Protein AF-A0A9X0QA71-F1 (afdb_monomer_lite)

InterPro domains:
  IPR013099 Potassium channel domain [PF07885] (175-229)

Foldseek 3Di:
DDDDDPDDPPVVVVVVVVVVVVVVVVVLLVLLVVLLVLLCCLLPVLVVVPLPDPCSLVVNLVSLLVNLVSLLVNLVVPPVLSVVLVVLSVVLNVLSVCCVVDVDLVSVLVNLVSSLVSLVSSLVSLVVVLPDDDADDPSSVSSLSSSLSSLLLNLLSVLVNVCSVPPPQKDAPPDDDDDSSNSSVCSVCLLVVNCPPRMDGDDPSSVVSSVVSNVCSVVSVVVVVVVNVVNVVVVVVVVVVPPPDPPPVVVPPVVPPPDD

Radius of gyration: 26.64 Å; chains: 1; bounding box: 86×34×97 Å

pLDDT: mean 83.0, std 15.69, range [37.19, 98.31]

Sequence (260 aa):
MLSKTFVKDRRVSAFEKGRALITQTWESQLTLSIFLGLLVLTVFLIPVLGLERPYAKFWRDLIFSVVTICGVAIAWENRRLFIFSSFVAIIALVIRWTAWWIRTDNFALWREVATLASIVLICCVLLTQIFRSGIVTSARVQGAVAVYLLLGLGWAHCYHIANRLIPGSFQTSVGSFFSVVEWYYYSFATLTTLGYGDIVPIKPISRSLAIAEALTGQLYLTVLIARLVALEVMSWQIASKMEPEESPLTAHSSARIDEH

Organism: NCBI:txid3069689

Secondary structure (DSSP, 8-state):
--------SSSHHHHHHHHHHHHHHHHHHHHHHHHHHHHHIIIIIHHHTT--STTHHHHHHHHHHHHHHHHHHGGGG-HHHHHHHHHHHHHHHHHHHHTTT---HHHHHHHHHHHHHHHHHHHHHHHHHHTSSS---HHHHHHHHHHHHHHHHHHHHHHHHHHHHSTTSEEESS-S---HHHHHHHHHHHHTT---SSEEE-SHHHHHHHHHHHHHHHHHHHHHHHHHHHHHHHHHHHHHHHS----GGGTTTGGGSS--

Structure (mmCIF, N/CA/C/O backbone):
data_AF-A0A9X0QA71-F1
#
_entry.id   AF-A0A9X0QA71-F1
#
loop_
_atom_site.group_PDB
_atom_site.id
_atom_site.type_symbol
_atom_site.label_atom_id
_atom_site.label_alt_id
_atom_site.label_comp_id
_atom_site.label_asym_id
_atom_site.label_entity_id
_atom_site.label_seq_id
_atom_site.pdbx_PDB_ins_code
_atom_site.Cartn_x
_atom_site.Cartn_y
_atom_site.Cartn_z
_atom_site.occupancy
_atom_site.B_iso_or_equiv
_atom_site.auth_seq_id
_atom_site.auth_comp_id
_atom_site.auth_asym_id
_atom_site.auth_atom_id
_atom_site.pdbx_PDB_model_num
ATOM 1 N N . MET A 1 1 ? -1.984 10.378 72.789 1.00 42.41 1 MET A N 1
ATOM 2 C CA . MET A 1 1 ? -1.118 10.579 71.606 1.00 42.41 1 MET A CA 1
ATOM 3 C C . MET A 1 1 ? -1.866 9.998 70.407 1.00 42.41 1 MET A C 1
ATOM 5 O O . MET A 1 1 ? -1.771 8.811 70.137 1.00 42.41 1 MET A O 1
ATOM 9 N N . LEU A 1 2 ? -2.780 10.787 69.829 1.00 37.19 2 LEU A N 1
ATOM 10 C CA . LEU A 1 2 ? -3.812 10.321 68.895 1.00 37.19 2 LEU A CA 1
ATOM 11 C C . LEU A 1 2 ? -3.409 10.583 67.439 1.00 37.19 2 LEU A C 1
ATOM 13 O O . LEU A 1 2 ? -3.086 11.709 67.068 1.00 37.19 2 LEU A O 1
ATOM 17 N N . SER A 1 3 ? -3.451 9.493 66.672 1.00 43.03 3 SER A N 1
ATOM 18 C CA . SER A 1 3 ? -3.736 9.361 65.240 1.00 43.03 3 SER A CA 1
ATOM 19 C C . SER A 1 3 ? -4.006 10.662 64.469 1.00 43.03 3 SER A C 1
ATOM 21 O O . SER A 1 3 ? -5.030 11.314 64.666 1.00 43.03 3 SER A O 1
ATOM 23 N N . LYS A 1 4 ? -3.129 10.985 63.510 1.00 43.59 4 LYS A N 1
ATOM 24 C CA . LYS A 1 4 ? -3.435 11.890 62.394 1.00 43.59 4 LYS A CA 1
ATOM 25 C C . LYS A 1 4 ? -3.536 11.081 61.100 1.00 43.59 4 LYS A C 1
ATOM 27 O O . LYS A 1 4 ? -2.544 10.810 60.436 1.00 43.59 4 LYS A O 1
ATOM 32 N N . THR A 1 5 ? -4.771 10.680 60.805 1.00 44.12 5 THR A N 1
ATOM 33 C CA . THR A 1 5 ? -5.426 10.727 59.484 1.00 44.12 5 THR A CA 1
ATOM 34 C C . THR A 1 5 ? -4.515 10.751 58.253 1.00 44.12 5 THR A C 1
ATOM 36 O O . THR A 1 5 ? -4.157 11.804 57.728 1.00 44.12 5 THR A O 1
ATOM 39 N N . PHE A 1 6 ? -4.264 9.552 57.732 1.00 44.53 6 PHE A N 1
ATOM 40 C CA . PHE A 1 6 ? -3.781 9.279 56.383 1.00 44.53 6 PHE A CA 1
ATOM 41 C C . PHE A 1 6 ? -4.989 9.229 55.426 1.00 44.53 6 PHE A C 1
ATOM 43 O O . PHE A 1 6 ? -5.495 8.162 55.093 1.00 44.53 6 PHE A O 1
ATOM 50 N N . VAL A 1 7 ? -5.524 10.389 55.034 1.00 49.53 7 VAL A N 1
ATOM 51 C CA . VAL A 1 7 ? -6.550 10.485 53.976 1.00 49.53 7 VAL A CA 1
ATOM 52 C C . VAL A 1 7 ? -6.218 11.677 53.083 1.00 49.53 7 VAL A C 1
ATOM 54 O O . VAL A 1 7 ? -6.812 12.746 53.175 1.00 49.53 7 VAL A O 1
ATOM 57 N N . LYS A 1 8 ? -5.229 11.502 52.212 1.00 47.31 8 LYS A N 1
ATOM 58 C CA . LYS A 1 8 ? -5.001 12.366 51.052 1.00 47.31 8 LYS A CA 1
ATOM 59 C C . LYS A 1 8 ? -4.497 11.476 49.911 1.00 47.31 8 LYS A C 1
ATOM 61 O O . LYS A 1 8 ? -3.825 10.488 50.171 1.00 47.31 8 LYS A O 1
ATOM 66 N N . ASP A 1 9 ? -4.904 11.787 48.684 1.00 49.88 9 ASP A N 1
ATOM 67 C CA . ASP A 1 9 ? -4.459 11.163 47.421 1.00 49.88 9 ASP A CA 1
ATOM 68 C C . ASP A 1 9 ? -5.093 9.860 46.925 1.00 49.88 9 ASP A C 1
ATOM 70 O O . ASP A 1 9 ? -4.421 8.994 46.375 1.00 49.88 9 ASP A O 1
ATOM 74 N N . ARG A 1 10 ? -6.429 9.756 46.945 1.00 51.59 10 ARG A N 1
ATOM 75 C CA . ARG A 1 10 ? -7.124 8.816 46.031 1.00 51.59 10 ARG A CA 1
ATOM 76 C C . ARG A 1 10 ? -7.953 9.474 44.921 1.00 51.59 10 ARG A C 1
ATOM 78 O O . ARG A 1 10 ? -8.150 8.855 43.879 1.00 51.59 10 ARG A O 1
ATOM 85 N N . ARG A 1 11 ? -8.379 10.737 45.085 1.00 48.00 11 ARG A N 1
ATOM 86 C CA . ARG A 1 11 ? -9.225 11.448 44.100 1.00 48.00 11 ARG A CA 1
ATOM 87 C C . ARG A 1 11 ? -8.459 12.098 42.939 1.00 48.00 11 ARG A C 1
ATOM 89 O O . ARG A 1 11 ? -9.033 12.228 41.866 1.00 48.00 11 ARG A O 1
ATOM 96 N N . VAL A 1 12 ? -7.176 12.434 43.107 1.00 53.25 12 VAL A N 1
ATOM 97 C CA . VAL A 1 12 ? -6.362 13.044 42.032 1.00 53.25 12 VAL A CA 1
ATOM 98 C C . VAL A 1 12 ? -6.046 12.030 40.919 1.00 53.25 12 VAL A C 1
ATOM 100 O O . VAL A 1 12 ? -6.072 12.374 39.740 1.00 53.25 12 VAL A O 1
ATOM 103 N N . SER A 1 13 ? -5.903 10.739 41.257 1.00 58.59 13 SER A N 1
ATOM 104 C CA . SER A 1 13 ? -5.513 9.718 40.269 1.00 58.59 13 SER A CA 1
ATOM 105 C C . SER A 1 13 ? -6.578 9.414 39.207 1.00 58.59 13 SER A C 1
ATOM 107 O O . SER A 1 13 ? -6.230 8.989 38.111 1.00 58.59 13 SER A O 1
ATOM 109 N N . ALA A 1 14 ? -7.871 9.614 39.496 1.00 59.22 14 ALA A N 1
ATOM 110 C CA . ALA A 1 14 ? -8.938 9.310 38.538 1.00 59.22 14 ALA A CA 1
ATOM 111 C C . ALA A 1 14 ? -9.008 10.356 37.414 1.00 59.22 14 ALA A C 1
ATOM 113 O O . ALA A 1 14 ? -9.190 10.003 36.251 1.00 59.22 14 ALA A O 1
ATOM 114 N N . PHE A 1 15 ? -8.802 11.631 37.754 1.00 59.56 15 PHE A N 1
ATOM 115 C CA . PHE A 1 15 ? -8.806 12.726 36.787 1.00 59.56 15 PHE A CA 1
ATOM 116 C C . PHE A 1 15 ? -7.548 12.711 35.906 1.00 59.56 15 PHE A C 1
ATOM 118 O O . PHE A 1 15 ? -7.642 12.902 34.696 1.00 59.56 15 PHE A O 1
ATOM 125 N N . GLU A 1 16 ? -6.381 12.401 36.478 1.00 66.88 16 GLU A N 1
ATOM 126 C CA . GLU A 1 16 ? -5.133 12.246 35.718 1.00 66.88 16 GLU A CA 1
ATOM 127 C C . GLU A 1 16 ? -5.153 11.019 34.803 1.00 66.88 16 GLU A C 1
ATOM 129 O O . GLU A 1 16 ? -4.769 11.124 33.639 1.00 66.88 16 GLU A O 1
ATOM 134 N N . LYS A 1 17 ? -5.680 9.879 35.274 1.00 59.41 17 LYS A N 1
ATOM 135 C CA . LYS A 1 17 ? -5.904 8.699 34.422 1.00 59.41 17 LYS A CA 1
ATOM 136 C C . LYS A 1 17 ? -6.902 8.991 33.306 1.00 59.41 17 LYS A C 1
ATOM 138 O O . LYS A 1 17 ? -6.664 8.591 32.173 1.00 59.41 17 LYS A O 1
ATOM 143 N N . GLY A 1 18 ? -7.985 9.713 33.604 1.00 56.19 18 GLY A N 1
ATOM 144 C CA . GLY A 1 18 ? -8.964 10.144 32.607 1.00 56.19 18 GLY A CA 1
ATOM 145 C C . GLY A 1 18 ? -8.340 11.041 31.538 1.00 56.19 18 GLY A C 1
ATOM 146 O O . GLY A 1 18 ? -8.490 10.768 30.351 1.00 56.19 18 GLY A O 1
ATOM 147 N N . ARG A 1 19 ? -7.561 12.054 31.941 1.00 59.56 19 ARG A N 1
ATOM 148 C CA . ARG A 1 19 ? -6.820 12.910 31.002 1.00 59.56 19 ARG A CA 1
ATOM 149 C C . ARG A 1 19 ? -5.825 12.115 30.163 1.00 59.56 19 ARG A C 1
ATOM 151 O O . ARG A 1 19 ? -5.820 12.307 28.957 1.00 59.56 19 ARG A O 1
ATOM 158 N N . ALA A 1 20 ? -5.051 11.213 30.769 1.00 57.75 20 ALA A N 1
ATOM 159 C CA . ALA A 1 20 ? -4.077 10.383 30.060 1.00 57.75 20 ALA A CA 1
ATOM 160 C C . ALA A 1 20 ? -4.737 9.444 29.031 1.00 57.75 20 ALA A C 1
ATOM 162 O O . ALA A 1 20 ? -4.233 9.291 27.922 1.00 57.75 20 ALA A O 1
ATOM 163 N N . LEU A 1 21 ? -5.890 8.856 29.368 1.00 57.94 21 LEU A N 1
ATOM 164 C CA . LEU A 1 21 ? -6.668 8.014 28.452 1.00 57.94 21 LEU A CA 1
ATOM 165 C C . LEU A 1 21 ? -7.266 8.829 27.295 1.00 57.94 21 LEU A C 1
ATOM 167 O O . LEU A 1 21 ? -7.244 8.383 26.146 1.00 57.94 21 LEU A O 1
ATOM 171 N N . ILE A 1 22 ? -7.772 10.034 27.573 1.00 59.09 22 ILE A N 1
ATOM 172 C CA . ILE A 1 22 ? -8.320 10.937 26.550 1.00 59.09 22 ILE A CA 1
ATOM 173 C C . ILE A 1 22 ? -7.212 11.429 25.612 1.00 59.09 22 ILE A C 1
ATOM 175 O O . ILE A 1 22 ? -7.391 11.405 24.398 1.00 59.09 22 ILE A O 1
ATOM 179 N N . THR A 1 23 ? -6.047 11.821 26.135 1.00 56.28 23 THR A N 1
ATOM 180 C CA . THR A 1 23 ? -4.920 12.252 25.294 1.00 56.28 23 THR A CA 1
ATOM 181 C C . THR A 1 23 ? -4.383 11.103 24.447 1.00 56.28 23 THR A C 1
ATOM 183 O O . THR A 1 23 ? -4.180 11.282 23.252 1.00 56.28 23 THR A O 1
ATOM 186 N N . GLN A 1 24 ? -4.248 9.900 25.016 1.00 60.53 24 GLN A N 1
ATOM 187 C CA . GLN A 1 24 ? -3.760 8.724 24.288 1.00 60.53 24 GLN A CA 1
ATOM 188 C C . GLN A 1 24 ? -4.708 8.304 23.152 1.00 60.53 24 GLN A C 1
ATOM 190 O O . GLN A 1 24 ? -4.267 7.959 22.055 1.00 60.53 24 GLN A O 1
ATOM 195 N N . THR A 1 25 ? -6.022 8.350 23.389 1.00 64.81 25 THR A N 1
ATOM 196 C CA . THR A 1 25 ? -7.020 8.031 22.355 1.00 64.81 25 THR A CA 1
ATOM 197 C C . THR A 1 25 ? -7.099 9.111 21.278 1.00 64.81 25 THR A C 1
ATOM 199 O O . THR A 1 25 ? -7.227 8.777 20.100 1.00 64.81 25 THR A O 1
ATOM 202 N N . TRP A 1 26 ? -6.970 10.387 21.649 1.00 59.94 26 TRP A N 1
ATOM 203 C CA . TRP A 1 26 ? -6.971 11.507 20.709 1.00 59.94 26 TRP A CA 1
ATOM 204 C C . TRP A 1 26 ? -5.733 11.521 19.799 1.00 59.94 26 TRP A C 1
ATOM 206 O O . TRP A 1 26 ? -5.877 11.646 18.583 1.00 59.94 26 TRP A O 1
ATOM 216 N N . GLU A 1 27 ? -4.533 11.305 20.346 1.00 67.94 27 GLU A N 1
ATOM 217 C CA . GLU A 1 27 ? -3.283 11.243 19.569 1.00 67.94 27 GLU A CA 1
ATOM 218 C C . GLU A 1 27 ? -3.287 10.097 18.544 1.00 67.94 27 GLU A C 1
ATOM 220 O O . GLU A 1 27 ? -2.855 10.271 17.399 1.00 67.94 27 GLU A O 1
ATOM 225 N N . SER A 1 28 ? -3.838 8.939 18.920 1.00 69.81 28 SER A N 1
ATOM 226 C CA . SER A 1 28 ? -3.981 7.783 18.026 1.00 69.81 28 SER A CA 1
ATOM 227 C C . SER A 1 28 ? -4.955 8.065 16.868 1.00 69.81 28 SER A C 1
ATOM 229 O O . SER A 1 28 ? -4.630 7.826 15.702 1.00 69.81 28 SER A O 1
ATOM 231 N N . GLN A 1 29 ? -6.115 8.668 17.159 1.00 79.00 29 GLN A N 1
ATOM 232 C CA . GLN A 1 29 ? -7.115 9.040 16.144 1.00 79.00 29 GLN A CA 1
ATOM 233 C C . GLN A 1 29 ? -6.588 10.117 15.182 1.00 79.00 29 GLN A C 1
ATOM 235 O O . GLN A 1 29 ? -6.825 10.045 13.973 1.00 79.00 29 GLN A O 1
ATOM 240 N N . LEU A 1 30 ? -5.846 11.102 15.701 1.00 83.69 30 LEU A N 1
ATOM 241 C CA . LEU A 1 30 ? -5.253 12.172 14.902 1.00 83.69 30 LEU A CA 1
ATOM 242 C C . LEU A 1 30 ? -4.184 11.628 13.946 1.00 83.69 30 LEU A C 1
ATOM 244 O O . LEU A 1 30 ? -4.216 11.936 12.756 1.00 83.69 30 LEU A O 1
ATOM 248 N N . THR A 1 31 ? -3.277 10.781 14.443 1.00 87.56 31 THR A N 1
ATOM 249 C CA . THR A 1 31 ? -2.208 10.172 13.631 1.00 87.56 31 THR A CA 1
ATOM 250 C C . THR A 1 31 ? -2.788 9.371 12.469 1.00 87.56 31 THR A C 1
ATOM 252 O O . THR A 1 31 ? -2.328 9.498 11.333 1.00 87.56 31 THR A O 1
ATOM 255 N N . LEU A 1 32 ? -3.843 8.594 12.728 1.00 89.44 32 LEU A N 1
ATOM 256 C CA . LEU A 1 32 ? -4.509 7.803 11.699 1.00 89.44 32 LEU A CA 1
ATOM 257 C C . LEU A 1 32 ? -5.258 8.669 10.678 1.00 89.44 32 LEU A C 1
ATOM 259 O O . LEU A 1 32 ? -5.192 8.393 9.481 1.00 89.44 32 LEU A O 1
ATOM 263 N N . SER A 1 33 ? -5.912 9.741 11.130 1.00 91.75 33 SER A N 1
ATOM 264 C CA . SER A 1 33 ? -6.590 10.699 10.247 1.00 91.75 33 SER A CA 1
ATOM 265 C C . SER A 1 33 ? -5.598 11.421 9.330 1.00 91.75 33 SER A C 1
ATOM 267 O O . SER A 1 33 ? -5.846 11.546 8.131 1.00 91.75 33 SER A O 1
ATOM 269 N N . ILE A 1 34 ? -4.448 11.846 9.868 1.00 92.69 34 ILE A N 1
ATOM 270 C CA . ILE A 1 34 ? -3.358 12.451 9.088 1.00 92.69 34 ILE A CA 1
ATOM 271 C C . ILE A 1 34 ? -2.820 11.444 8.071 1.00 92.69 34 ILE A C 1
ATOM 273 O O . ILE A 1 34 ? -2.678 11.774 6.895 1.00 92.69 34 ILE A O 1
ATOM 277 N N . PHE A 1 35 ? -2.558 10.208 8.498 1.00 94.75 35 PHE A N 1
ATOM 278 C CA . PHE A 1 35 ? -2.073 9.151 7.615 1.00 94.75 35 PHE A CA 1
ATOM 279 C C . PHE A 1 35 ? -3.048 8.866 6.465 1.00 94.75 35 PHE A C 1
ATOM 281 O O . PHE A 1 35 ? -2.639 8.834 5.305 1.00 94.75 35 PHE A O 1
ATOM 288 N N . LEU A 1 36 ? -4.343 8.732 6.763 1.00 94.88 36 LEU A N 1
ATOM 289 C CA . LEU A 1 36 ? -5.380 8.556 5.750 1.00 94.88 36 LEU A CA 1
ATOM 290 C C . LEU A 1 36 ? -5.443 9.757 4.795 1.00 94.88 36 LEU A C 1
ATOM 292 O O . LEU A 1 36 ? -5.476 9.566 3.581 1.00 94.88 36 LEU A O 1
ATOM 296 N N . GLY A 1 37 ? -5.399 10.984 5.321 1.00 94.25 37 GLY A N 1
ATOM 297 C CA . GLY A 1 37 ? -5.361 12.202 4.511 1.00 94.25 37 GLY A CA 1
ATOM 298 C C . GLY A 1 37 ? -4.166 12.235 3.555 1.00 94.25 37 GLY A C 1
ATOM 299 O O . GLY A 1 37 ? -4.325 12.565 2.382 1.00 94.25 37 GLY A O 1
ATOM 300 N N . LEU A 1 38 ? -2.984 11.813 4.014 1.00 93.56 38 LEU A N 1
ATOM 301 C CA . LEU A 1 38 ? -1.783 11.699 3.183 1.00 93.56 38 LEU A CA 1
ATOM 302 C C . LEU A 1 38 ? -1.901 10.606 2.111 1.00 93.56 38 LEU A C 1
ATOM 304 O O . LEU A 1 38 ? -1.405 10.791 0.998 1.00 93.56 38 LEU A O 1
ATOM 308 N N . LEU A 1 39 ? -2.555 9.480 2.405 1.00 94.56 39 LEU A N 1
ATOM 309 C CA . LEU A 1 39 ? -2.822 8.441 1.405 1.00 94.56 39 LEU A CA 1
ATOM 310 C C . LEU A 1 39 ? -3.786 8.933 0.328 1.00 94.56 39 LEU A C 1
ATOM 312 O O . LEU A 1 39 ? -3.505 8.766 -0.856 1.00 94.56 39 LEU A O 1
ATOM 316 N N . VAL A 1 40 ? -4.878 9.592 0.719 1.00 93.12 40 VAL A N 1
ATOM 317 C CA . VAL A 1 40 ? -5.824 10.211 -0.222 1.00 93.12 40 VAL A CA 1
ATOM 318 C C . VAL A 1 40 ? -5.098 11.242 -1.087 1.00 93.12 40 VAL A C 1
ATOM 320 O O . VAL A 1 40 ? -5.200 11.207 -2.311 1.00 93.12 40 VAL A O 1
ATOM 323 N N . LEU A 1 41 ? -4.278 12.099 -0.479 1.00 88.75 41 LEU A N 1
ATOM 324 C CA . LEU A 1 41 ? -3.436 13.048 -1.205 1.00 88.75 41 LEU A CA 1
ATOM 325 C C . LEU A 1 41 ? -2.515 12.339 -2.213 1.00 88.75 41 LEU A C 1
ATOM 327 O O . LEU A 1 41 ? -2.382 12.771 -3.353 1.00 88.75 41 LEU A O 1
ATOM 331 N N . THR A 1 42 ? -1.898 11.228 -1.813 1.00 86.94 42 THR A N 1
ATOM 332 C CA . THR A 1 42 ? -0.992 10.449 -2.668 1.00 86.94 42 THR A CA 1
ATOM 333 C C . THR A 1 42 ? -1.726 9.850 -3.868 1.00 86.94 42 THR A C 1
ATOM 335 O O . THR A 1 42 ? -1.234 9.937 -4.990 1.00 86.94 42 THR A O 1
ATOM 338 N N . VAL A 1 43 ? -2.899 9.255 -3.650 1.00 88.62 43 VAL A N 1
ATOM 339 C CA . VAL A 1 43 ? -3.652 8.546 -4.694 1.00 88.62 43 VAL A CA 1
ATOM 340 C C . VAL A 1 43 ? -4.328 9.519 -5.659 1.00 88.62 43 VAL A C 1
ATOM 342 O O . VAL A 1 43 ? -4.253 9.325 -6.868 1.00 88.62 43 VAL A O 1
ATOM 345 N N . PHE A 1 44 ? -4.950 10.582 -5.146 1.00 86.50 44 PHE A N 1
ATOM 346 C CA . PHE A 1 44 ? -5.772 11.482 -5.958 1.00 86.50 44 PHE A CA 1
ATOM 347 C C . PHE A 1 44 ? -5.029 12.733 -6.432 1.00 86.50 44 PHE A C 1
ATOM 349 O O . PHE A 1 44 ? -5.291 13.212 -7.532 1.00 86.50 44 PHE A O 1
ATOM 356 N N . LEU A 1 45 ? -4.093 13.273 -5.644 1.00 79.94 45 LEU A N 1
ATOM 357 C CA . LEU A 1 45 ? -3.440 14.540 -5.985 1.00 79.94 45 LEU A CA 1
ATOM 358 C C . LEU A 1 45 ? -2.220 14.350 -6.895 1.00 79.94 45 LEU A C 1
ATOM 360 O O . LEU A 1 45 ? -1.981 15.183 -7.765 1.00 79.94 45 LEU A O 1
ATOM 364 N N . ILE A 1 46 ? -1.457 13.260 -6.740 1.00 76.19 46 ILE A N 1
ATOM 365 C CA . ILE A 1 46 ? -0.258 13.016 -7.565 1.00 76.19 46 ILE A CA 1
ATOM 366 C C . ILE A 1 46 ? -0.589 12.932 -9.066 1.00 76.19 46 ILE A C 1
ATOM 368 O O . ILE A 1 46 ? 0.118 13.591 -9.833 1.00 76.19 46 ILE A O 1
ATOM 372 N N . PRO A 1 47 ? -1.630 12.194 -9.508 1.00 74.31 47 PRO A N 1
ATOM 373 C CA . PRO A 1 47 ? -1.999 12.150 -10.924 1.00 74.31 47 PRO A CA 1
ATOM 374 C C . PRO A 1 47 ? -2.434 13.518 -11.466 1.00 74.31 47 PRO A C 1
ATOM 376 O O . PRO A 1 47 ? -2.047 13.900 -12.565 1.00 74.31 47 PRO A O 1
ATOM 379 N N . VAL A 1 48 ? -3.201 14.279 -10.675 1.00 76.38 48 VAL A N 1
ATOM 380 C CA . VAL A 1 48 ? -3.774 15.575 -11.081 1.00 76.38 48 VAL A CA 1
ATOM 381 C C . VAL A 1 48 ? -2.716 16.664 -11.194 1.00 76.38 48 VAL A C 1
ATOM 383 O O . VAL A 1 48 ? -2.779 17.500 -12.091 1.00 76.38 48 VAL A O 1
ATOM 386 N N . LEU A 1 49 ? -1.726 16.664 -10.300 1.00 68.25 49 LEU A N 1
ATOM 387 C CA . LEU A 1 49 ? -0.707 17.710 -10.271 1.00 68.25 49 LEU A CA 1
ATOM 388 C C . LEU A 1 49 ? 0.246 17.674 -11.471 1.00 68.25 49 LEU A C 1
ATOM 390 O O . LEU A 1 49 ? 1.112 18.546 -11.551 1.00 68.25 49 LEU A O 1
ATOM 394 N N . GLY A 1 50 ? 0.111 16.701 -12.388 1.00 61.47 50 GLY A N 1
ATOM 395 C CA . GLY A 1 50 ? 0.862 16.675 -13.645 1.00 61.47 50 GLY A CA 1
ATOM 396 C C . GLY A 1 50 ? 2.350 16.877 -13.393 1.00 61.47 50 GLY A C 1
ATOM 397 O O . GLY A 1 50 ? 3.002 17.699 -14.040 1.00 61.47 50 GLY A O 1
ATOM 398 N N . LEU A 1 51 ? 2.861 16.204 -12.357 1.00 57.12 51 LEU A N 1
ATOM 399 C CA . LEU A 1 51 ? 4.225 16.323 -11.868 1.00 57.12 51 LEU A CA 1
ATOM 400 C C . LEU A 1 51 ? 5.188 15.645 -12.873 1.00 57.12 51 LEU A C 1
ATOM 402 O O . LEU A 1 51 ? 5.922 14.721 -12.546 1.00 57.12 51 LEU A O 1
ATOM 406 N N . GLU A 1 52 ? 5.199 16.117 -14.117 1.00 54.19 52 GLU A N 1
ATOM 407 C CA . GLU A 1 52 ? 6.183 15.800 -15.159 1.00 54.19 52 GLU A CA 1
ATOM 408 C C . GLU A 1 52 ? 7.369 16.784 -15.136 1.00 54.19 52 GLU A C 1
ATOM 410 O O . GLU A 1 52 ? 8.325 16.683 -15.901 1.00 54.19 52 GLU A O 1
ATOM 415 N N . ARG A 1 53 ? 7.340 17.753 -14.215 1.00 66.19 53 ARG A N 1
ATOM 416 C CA . ARG A 1 53 ? 8.411 18.732 -13.984 1.00 66.19 53 ARG A CA 1
ATOM 417 C C . ARG A 1 53 ? 9.553 18.095 -13.174 1.00 66.19 53 ARG A C 1
ATOM 419 O O . ARG A 1 53 ? 9.285 17.265 -12.315 1.00 66.19 53 ARG A O 1
ATOM 426 N N . PRO A 1 54 ? 10.817 18.533 -13.303 1.00 64.50 54 PRO A N 1
ATOM 427 C CA . PRO A 1 54 ? 11.950 17.970 -12.547 1.00 64.50 54 PRO A CA 1
ATOM 428 C C . PRO A 1 54 ? 11.755 17.945 -11.013 1.00 64.50 54 PRO A C 1
ATOM 430 O O . PRO A 1 54 ? 12.244 17.037 -10.340 1.00 64.50 54 PRO A O 1
ATOM 433 N N . TYR A 1 55 ? 10.977 18.879 -10.454 1.00 72.38 55 TYR A N 1
ATOM 434 C CA . TYR A 1 55 ? 10.649 18.942 -9.019 1.00 72.38 55 TYR A CA 1
ATOM 435 C C . TYR A 1 55 ? 9.658 17.866 -8.545 1.00 72.38 55 TYR A C 1
ATOM 437 O O . TYR A 1 55 ? 9.556 17.589 -7.353 1.00 72.38 55 TYR A O 1
ATOM 445 N N . ALA A 1 56 ? 8.959 17.209 -9.465 1.00 77.69 56 ALA A N 1
ATOM 446 C CA . ALA A 1 56 ? 8.023 16.127 -9.194 1.00 77.69 56 ALA A CA 1
ATOM 447 C C . ALA A 1 56 ? 8.607 14.970 -8.396 1.00 77.69 56 ALA A C 1
ATOM 449 O O . ALA A 1 56 ? 7.991 14.446 -7.466 1.00 77.69 56 ALA A O 1
ATOM 450 N N . LYS A 1 57 ? 9.819 14.558 -8.791 1.00 80.94 57 LYS A N 1
ATOM 451 C CA . LYS A 1 57 ? 10.530 13.444 -8.174 1.00 80.94 57 LYS A CA 1
ATOM 452 C C . LYS A 1 57 ? 10.771 13.737 -6.693 1.00 80.94 57 LYS A C 1
ATOM 454 O O . LYS A 1 57 ? 10.556 12.848 -5.876 1.00 80.94 57 LYS A O 1
ATOM 459 N N . PHE A 1 58 ? 11.149 14.978 -6.372 1.00 86.44 58 PHE A N 1
ATOM 460 C CA . PHE A 1 58 ? 11.370 15.442 -5.001 1.00 86.44 58 PHE A CA 1
ATOM 461 C C . PHE A 1 58 ? 10.099 15.340 -4.167 1.00 86.44 58 PHE A C 1
ATOM 463 O O . PHE A 1 58 ? 10.086 14.642 -3.158 1.00 86.44 58 PHE A O 1
ATOM 470 N N . TRP A 1 59 ? 9.016 15.974 -4.621 1.00 85.31 59 TRP A N 1
ATOM 471 C CA . TRP A 1 59 ? 7.762 16.007 -3.872 1.00 85.31 59 TRP A CA 1
ATOM 472 C C . TRP A 1 59 ? 7.172 14.617 -3.655 1.00 85.31 59 TRP A C 1
ATOM 474 O O . TRP A 1 59 ? 6.728 14.312 -2.553 1.00 85.31 59 TRP A O 1
ATOM 484 N N . ARG A 1 60 ? 7.242 13.731 -4.653 1.00 84.19 60 ARG A N 1
ATOM 485 C CA . ARG A 1 60 ? 6.786 12.344 -4.506 1.00 84.19 60 ARG A CA 1
ATOM 486 C C . ARG A 1 60 ? 7.600 11.574 -3.461 1.00 84.19 60 ARG A C 1
ATOM 488 O O . ARG A 1 60 ? 7.026 10.833 -2.669 1.00 84.19 60 ARG A O 1
ATOM 495 N N . ASP A 1 61 ? 8.925 11.714 -3.465 1.00 89.38 61 ASP A N 1
ATOM 496 C CA . ASP A 1 61 ? 9.795 11.010 -2.513 1.00 89.38 61 ASP A CA 1
ATOM 497 C C . ASP A 1 61 ? 9.660 11.590 -1.093 1.00 89.38 61 ASP A C 1
ATOM 499 O O . ASP A 1 61 ? 9.683 10.838 -0.115 1.00 89.38 61 ASP A O 1
ATOM 503 N N . LEU A 1 62 ? 9.412 12.899 -0.978 1.00 91.00 62 LEU A N 1
ATOM 504 C CA . LEU A 1 62 ? 9.075 13.562 0.279 1.00 91.00 62 LEU A CA 1
ATOM 505 C C . LEU A 1 62 ? 7.730 13.071 0.831 1.00 91.00 62 LEU A C 1
ATOM 507 O O . LEU A 1 62 ? 7.678 12.626 1.973 1.00 91.00 62 LEU A O 1
ATOM 511 N N . ILE A 1 63 ? 6.664 13.086 0.024 1.00 89.81 63 ILE A N 1
ATOM 512 C CA . ILE A 1 63 ? 5.330 12.608 0.426 1.00 89.81 63 ILE A CA 1
ATOM 513 C C . ILE A 1 63 ? 5.400 11.147 0.870 1.00 89.81 63 ILE A C 1
ATOM 515 O O . ILE A 1 63 ? 4.886 10.808 1.932 1.00 89.81 63 ILE A O 1
ATOM 519 N N . PHE A 1 64 ? 6.098 10.293 0.115 1.00 90.06 64 PHE A N 1
ATOM 520 C CA . PHE A 1 64 ? 6.308 8.900 0.505 1.00 90.06 64 PHE A CA 1
ATOM 521 C C . PHE A 1 64 ? 7.019 8.783 1.859 1.00 90.06 64 PHE A C 1
ATOM 523 O O . PHE A 1 64 ? 6.664 7.933 2.678 1.00 90.06 64 PHE A O 1
ATOM 530 N N . SER A 1 65 ? 8.005 9.647 2.110 1.00 94.00 65 SER A N 1
ATOM 531 C CA . SER A 1 65 ? 8.725 9.666 3.382 1.00 94.00 65 SER A CA 1
ATOM 532 C C . SER A 1 65 ? 7.797 10.021 4.541 1.00 94.00 65 SER A C 1
ATOM 534 O O . SER A 1 65 ? 7.784 9.313 5.546 1.00 94.00 65 SER A O 1
ATOM 536 N N . VAL A 1 66 ? 6.962 11.051 4.375 1.00 94.44 66 VAL A N 1
ATOM 537 C CA . VAL A 1 66 ? 5.974 11.459 5.385 1.00 94.44 66 VAL A CA 1
ATOM 538 C C . VAL A 1 66 ? 4.939 10.353 5.611 1.00 94.44 66 VAL A C 1
ATOM 540 O O . VAL A 1 66 ? 4.703 9.981 6.756 1.00 94.44 66 VAL A O 1
ATOM 543 N N . VAL A 1 67 ? 4.390 9.758 4.544 1.00 94.19 67 VAL A N 1
ATOM 544 C CA . VAL A 1 67 ? 3.461 8.615 4.632 1.00 94.19 67 VAL A CA 1
ATOM 545 C C . VAL A 1 67 ? 4.096 7.461 5.405 1.00 94.19 67 VAL A C 1
ATOM 547 O O . VAL A 1 67 ? 3.476 6.923 6.315 1.00 94.19 67 VAL A O 1
ATOM 550 N N . THR A 1 68 ? 5.342 7.102 5.096 1.00 94.25 68 THR A N 1
ATOM 551 C CA . THR A 1 68 ? 6.036 5.988 5.757 1.00 94.25 68 THR A CA 1
ATOM 552 C C . THR A 1 68 ? 6.275 6.274 7.240 1.00 94.25 68 THR A C 1
ATOM 554 O O . THR A 1 68 ? 6.011 5.412 8.076 1.00 94.25 68 THR A O 1
ATOM 557 N N . ILE A 1 69 ? 6.721 7.485 7.586 1.00 94.38 69 ILE A N 1
ATOM 558 C CA . ILE A 1 69 ? 6.944 7.892 8.982 1.00 94.38 69 ILE A CA 1
ATOM 559 C C . ILE A 1 69 ? 5.624 7.874 9.763 1.00 94.38 69 ILE A C 1
ATOM 561 O O . ILE A 1 69 ? 5.558 7.270 10.833 1.00 94.38 69 ILE A O 1
ATOM 565 N N . CYS A 1 70 ? 4.559 8.468 9.214 1.00 93.62 70 CYS A N 1
ATOM 566 C CA . CYS A 1 70 ? 3.231 8.439 9.826 1.00 93.62 70 CYS A CA 1
ATOM 567 C C . CYS A 1 70 ? 2.699 7.004 9.961 1.00 93.62 70 CYS A C 1
ATOM 569 O O . CYS A 1 70 ? 2.148 6.656 10.999 1.00 93.62 70 CYS A O 1
ATOM 571 N N . GLY A 1 71 ? 2.911 6.151 8.956 1.00 92.25 71 GLY A N 1
ATOM 572 C CA . GLY A 1 71 ? 2.493 4.749 8.981 1.00 92.25 71 GLY A CA 1
ATOM 573 C C . GLY A 1 71 ? 3.194 3.931 10.067 1.00 92.25 71 GLY A C 1
ATOM 574 O O . GLY A 1 71 ? 2.555 3.136 10.750 1.00 92.25 71 GLY A O 1
ATOM 575 N N . VAL A 1 72 ? 4.494 4.156 10.285 1.00 92.69 72 VAL A N 1
ATOM 576 C CA . VAL A 1 72 ? 5.248 3.523 11.382 1.00 92.69 72 VAL A CA 1
ATOM 577 C C . VAL A 1 72 ? 4.814 4.055 12.747 1.00 92.69 72 VAL A C 1
ATOM 579 O O . VAL A 1 72 ? 4.713 3.278 13.696 1.00 92.69 72 VAL A O 1
ATOM 582 N N . ALA A 1 73 ? 4.504 5.351 12.858 1.00 91.31 73 ALA A N 1
ATOM 583 C CA . ALA A 1 73 ? 4.028 5.951 14.106 1.00 91.31 73 ALA A CA 1
ATOM 584 C C . ALA A 1 73 ? 2.738 5.287 14.625 1.00 91.31 73 ALA A C 1
ATOM 586 O O . ALA A 1 73 ? 2.536 5.197 15.832 1.00 91.31 73 ALA A O 1
ATOM 587 N N . ILE A 1 74 ? 1.909 4.722 13.742 1.00 87.75 74 ILE A N 1
ATOM 588 C CA . ILE A 1 74 ? 0.702 3.976 14.130 1.00 87.75 74 ILE A CA 1
ATOM 589 C C . ILE A 1 74 ? 1.040 2.716 14.950 1.00 87.75 74 ILE A C 1
ATOM 591 O O . ILE A 1 74 ? 0.258 2.302 15.804 1.00 87.75 74 ILE A O 1
ATOM 595 N N . ALA A 1 75 ? 2.221 2.113 14.767 1.00 85.81 75 ALA A N 1
ATOM 596 C CA . ALA A 1 75 ? 2.658 0.944 15.536 1.00 85.81 75 ALA A CA 1
ATOM 597 C C . ALA A 1 75 ? 3.141 1.266 16.967 1.00 85.81 75 ALA A C 1
ATOM 599 O O . ALA A 1 75 ? 3.567 0.343 17.665 1.00 85.81 75 ALA A O 1
ATOM 600 N N . TRP A 1 76 ? 3.084 2.526 17.419 1.00 85.12 76 TRP A N 1
ATOM 601 C CA . TRP A 1 76 ? 3.700 2.988 18.674 1.00 85.12 76 TRP A CA 1
ATOM 602 C C . TRP A 1 76 ? 3.295 2.185 19.920 1.00 85.12 76 TRP A C 1
ATOM 604 O O . TRP A 1 76 ? 4.114 1.962 20.809 1.00 85.12 76 TRP A O 1
ATOM 614 N N . GLU A 1 77 ? 2.059 1.681 19.975 1.00 79.88 77 GLU A N 1
ATOM 615 C CA . GLU A 1 77 ? 1.570 0.901 21.120 1.00 79.88 77 GLU A CA 1
ATOM 616 C C . GLU A 1 77 ? 2.322 -0.423 21.337 1.00 79.88 77 GLU A C 1
ATOM 618 O O . GLU A 1 77 ? 2.390 -0.921 22.461 1.00 79.88 77 GLU A O 1
ATOM 623 N N . ASN A 1 78 ? 2.895 -1.017 20.284 1.00 83.75 78 ASN A N 1
ATOM 624 C CA . ASN A 1 78 ? 3.594 -2.295 20.376 1.00 83.75 78 ASN A CA 1
ATOM 625 C C . ASN A 1 78 ? 5.078 -2.125 20.045 1.00 83.75 78 ASN A C 1
ATOM 627 O O . ASN A 1 78 ? 5.483 -2.181 18.885 1.00 83.75 78 ASN A O 1
ATOM 631 N N . ARG A 1 79 ? 5.908 -2.007 21.092 1.00 87.62 79 ARG A N 1
ATOM 632 C CA . ARG A 1 79 ? 7.353 -1.739 20.982 1.00 87.62 79 ARG A CA 1
ATOM 633 C C . ARG A 1 79 ? 8.086 -2.669 20.009 1.00 87.62 79 ARG A C 1
ATOM 635 O O . ARG A 1 79 ? 8.981 -2.211 19.306 1.00 87.62 79 ARG A O 1
ATOM 642 N N . ARG A 1 80 ? 7.725 -3.957 19.942 1.00 89.25 80 ARG A N 1
ATOM 643 C CA . ARG A 1 80 ? 8.369 -4.909 19.014 1.00 89.25 80 ARG A CA 1
ATOM 644 C C . ARG A 1 80 ? 8.015 -4.604 17.558 1.00 89.25 80 ARG A C 1
ATOM 646 O O . ARG A 1 80 ? 8.916 -4.526 16.728 1.00 89.25 80 ARG A O 1
ATOM 653 N N . LEU A 1 81 ? 6.728 -4.391 17.263 1.00 87.50 81 LEU A N 1
ATOM 654 C CA . LEU A 1 81 ? 6.270 -4.014 15.920 1.00 87.50 81 LEU A CA 1
ATOM 655 C C . LEU A 1 81 ? 6.810 -2.639 15.517 1.00 87.50 81 LEU A C 1
ATOM 657 O O . LEU A 1 81 ? 7.237 -2.470 14.379 1.00 87.50 81 LEU A O 1
ATOM 661 N N . PHE A 1 82 ? 6.850 -1.683 16.445 1.00 89.75 82 PHE A N 1
ATOM 662 C CA . PHE A 1 82 ? 7.380 -0.343 16.208 1.00 89.75 82 PHE A CA 1
ATOM 663 C C . PHE A 1 82 ? 8.872 -0.358 15.848 1.00 89.75 82 PHE A C 1
ATOM 665 O O . PHE A 1 82 ? 9.264 0.245 14.855 1.00 89.75 82 PHE A O 1
ATOM 672 N N . ILE A 1 83 ? 9.710 -1.082 16.602 1.00 92.06 83 ILE A N 1
ATOM 673 C CA . ILE A 1 83 ? 11.153 -1.181 16.311 1.00 92.06 83 ILE A CA 1
ATOM 674 C C . ILE A 1 83 ? 11.388 -1.871 14.964 1.00 92.06 83 ILE A C 1
ATOM 676 O O . ILE A 1 83 ? 12.160 -1.376 14.145 1.00 92.06 83 ILE A O 1
ATOM 680 N N . PHE A 1 84 ? 10.702 -2.990 14.715 1.00 92.69 84 PHE A N 1
ATOM 681 C CA . PHE A 1 84 ? 10.836 -3.724 13.459 1.00 92.69 84 PHE A CA 1
ATOM 682 C C . PHE A 1 84 ? 10.393 -2.883 12.250 1.00 92.69 84 PHE A C 1
ATOM 684 O O . PHE A 1 84 ? 11.119 -2.787 11.262 1.00 92.69 84 PHE A O 1
ATOM 691 N N . SER A 1 85 ? 9.240 -2.215 12.345 1.00 91.12 85 SER A N 1
ATOM 692 C CA . SER A 1 85 ? 8.736 -1.348 11.273 1.00 91.12 85 SER A CA 1
ATOM 693 C C . SER A 1 85 ? 9.568 -0.093 11.062 1.00 91.12 85 SER A C 1
ATOM 695 O O . SER A 1 85 ? 9.804 0.276 9.914 1.00 91.12 85 SER A O 1
ATOM 697 N N . SER A 1 86 ? 10.112 0.490 12.129 1.00 93.75 86 SER A N 1
ATOM 698 C CA . SER A 1 86 ? 11.073 1.591 12.034 1.00 93.75 86 SER A CA 1
ATOM 699 C C . SER A 1 86 ? 12.338 1.171 11.293 1.00 93.75 86 SER A C 1
ATOM 701 O O . SER A 1 86 ? 12.798 1.897 10.420 1.00 93.75 86 SER A O 1
ATOM 703 N N . PHE A 1 87 ? 12.885 -0.011 11.586 1.00 95.12 87 PHE A N 1
ATOM 704 C CA . PHE A 1 87 ? 14.078 -0.516 10.903 1.00 95.12 87 PHE A CA 1
ATOM 705 C C . PHE A 1 87 ? 13.847 -0.687 9.394 1.00 95.12 87 PHE A C 1
ATOM 707 O O . PHE A 1 87 ? 14.625 -0.178 8.587 1.00 95.12 87 PHE A O 1
ATOM 714 N N . VAL A 1 88 ? 12.742 -1.333 9.007 1.00 94.88 88 VAL A N 1
ATOM 715 C CA . VAL A 1 88 ? 12.372 -1.517 7.593 1.00 94.88 88 VAL A CA 1
ATOM 716 C C . VAL A 1 88 ? 12.112 -0.175 6.905 1.00 94.88 88 VAL A C 1
ATOM 718 O O . VAL A 1 88 ? 12.591 0.046 5.794 1.00 94.88 88 VAL A O 1
ATOM 721 N N . ALA A 1 89 ? 11.406 0.743 7.567 1.00 94.06 89 ALA A N 1
ATOM 722 C CA . ALA A 1 89 ? 11.150 2.077 7.041 1.00 94.06 89 ALA A CA 1
ATOM 723 C C . ALA A 1 89 ? 12.441 2.870 6.834 1.00 94.06 89 ALA A C 1
ATOM 725 O O . ALA A 1 89 ? 12.625 3.447 5.769 1.00 94.06 89 ALA A O 1
ATOM 726 N N . ILE A 1 90 ? 13.366 2.860 7.797 1.00 95.81 90 ILE A N 1
ATOM 727 C CA . ILE A 1 90 ? 14.658 3.544 7.666 1.00 95.81 90 ILE A CA 1
ATOM 728 C C . ILE A 1 90 ? 15.423 3.002 6.460 1.00 95.81 90 ILE A C 1
ATOM 730 O O . ILE A 1 90 ? 15.894 3.792 5.646 1.00 95.81 90 ILE A O 1
ATOM 734 N N . ILE A 1 91 ? 15.495 1.678 6.292 1.00 95.81 91 ILE A N 1
ATOM 735 C CA . ILE A 1 91 ? 16.137 1.069 5.118 1.00 95.81 91 ILE A CA 1
ATOM 736 C C . ILE A 1 91 ? 15.460 1.539 3.826 1.00 95.81 91 ILE A C 1
ATOM 738 O O . ILE A 1 91 ? 16.143 1.980 2.901 1.00 95.81 91 ILE A O 1
ATOM 742 N N . ALA A 1 92 ? 14.127 1.500 3.767 1.00 95.00 92 ALA A N 1
ATOM 743 C CA . ALA A 1 92 ? 13.378 1.939 2.595 1.00 95.00 92 ALA A CA 1
ATOM 744 C C . ALA A 1 92 ? 13.626 3.419 2.266 1.00 95.00 92 ALA A C 1
ATOM 746 O O . ALA A 1 92 ? 13.833 3.760 1.102 1.00 95.00 92 ALA A O 1
ATOM 747 N N . LEU A 1 93 ? 13.674 4.292 3.276 1.00 95.88 93 LEU A N 1
ATOM 748 C CA . LEU A 1 93 ? 13.963 5.715 3.109 1.00 95.88 93 LEU A CA 1
ATOM 749 C C . LEU A 1 93 ? 15.402 5.951 2.653 1.00 95.88 93 LEU A C 1
ATOM 751 O O . LEU A 1 93 ? 15.619 6.699 1.702 1.00 95.88 93 LEU A O 1
ATOM 755 N N . VAL A 1 94 ? 16.380 5.281 3.264 1.00 95.38 94 VAL A N 1
ATOM 756 C CA . VAL A 1 94 ? 17.789 5.386 2.863 1.00 95.38 94 VAL A CA 1
ATOM 757 C C . VAL A 1 94 ? 17.953 4.979 1.403 1.00 95.38 94 VAL A C 1
ATOM 759 O O . VAL A 1 94 ? 18.514 5.750 0.626 1.00 95.38 94 VAL A O 1
ATOM 762 N N . ILE A 1 95 ? 17.410 3.829 0.991 1.00 94.56 95 ILE A N 1
ATOM 763 C CA . ILE A 1 95 ? 17.459 3.373 -0.408 1.00 94.56 95 ILE A CA 1
ATOM 764 C C . ILE A 1 95 ? 16.760 4.383 -1.329 1.00 94.56 95 ILE A C 1
ATOM 766 O O . ILE A 1 95 ? 17.272 4.738 -2.391 1.00 94.56 95 ILE A O 1
ATOM 770 N N . ARG A 1 96 ? 15.598 4.900 -0.923 1.00 93.00 96 ARG A N 1
ATOM 771 C CA . ARG A 1 96 ? 14.827 5.854 -1.725 1.00 93.00 96 ARG A CA 1
ATOM 772 C C . ARG A 1 96 ? 15.578 7.155 -1.986 1.00 93.00 96 ARG A C 1
ATOM 774 O O . ARG A 1 96 ? 15.626 7.603 -3.132 1.00 93.00 96 ARG A O 1
ATOM 781 N N . TRP A 1 97 ? 16.174 7.743 -0.955 1.00 93.88 97 TRP A N 1
ATOM 782 C CA . TRP A 1 97 ? 16.914 8.994 -1.086 1.00 93.88 97 TRP A CA 1
ATOM 783 C C . TRP A 1 97 ? 18.256 8.781 -1.789 1.00 93.88 97 TRP A C 1
ATOM 785 O O . TRP A 1 97 ? 18.592 9.540 -2.693 1.00 93.88 97 TRP A O 1
ATOM 795 N N . THR A 1 98 ? 18.983 7.700 -1.498 1.00 92.94 98 THR A N 1
ATOM 796 C CA . THR A 1 98 ? 20.256 7.390 -2.183 1.00 92.94 98 THR A CA 1
ATOM 797 C C . THR A 1 98 ? 20.098 7.148 -3.695 1.00 92.94 98 THR A C 1
ATOM 799 O O . THR A 1 98 ? 21.021 7.436 -4.462 1.00 92.94 98 THR A O 1
ATOM 802 N N . ALA A 1 99 ? 18.899 6.769 -4.163 1.00 88.88 99 ALA A N 1
ATOM 803 C CA . ALA A 1 99 ? 18.558 6.637 -5.591 1.00 88.88 99 ALA A CA 1
ATOM 804 C C . ALA A 1 99 ? 18.580 7.970 -6.373 1.00 88.88 99 ALA A C 1
ATOM 806 O O . ALA A 1 99 ? 18.316 8.015 -7.580 1.00 88.88 99 ALA A O 1
ATOM 807 N N . TRP A 1 100 ? 18.828 9.094 -5.699 1.00 87.50 100 TRP A N 1
ATOM 808 C CA . TRP A 1 100 ? 19.074 10.381 -6.346 1.00 87.50 100 TRP A CA 1
ATOM 809 C C . TRP A 1 100 ? 20.475 10.471 -6.947 1.00 87.50 100 TRP A C 1
ATOM 811 O O . TRP A 1 100 ? 20.625 11.020 -8.042 1.00 87.50 100 TRP A O 1
ATOM 821 N N . TRP A 1 101 ? 21.456 9.879 -6.266 1.00 90.94 101 TRP A N 1
ATOM 822 C CA . TRP A 1 101 ? 22.862 9.871 -6.664 1.00 90.94 101 TRP A CA 1
ATOM 823 C C . TRP A 1 101 ? 23.215 8.641 -7.502 1.00 90.94 101 TRP A C 1
ATOM 825 O O . TRP A 1 101 ? 23.956 8.756 -8.475 1.00 90.94 101 TRP A O 1
ATOM 835 N N . ILE A 1 102 ? 22.645 7.478 -7.175 1.00 86.56 102 ILE A N 1
ATOM 836 C CA . ILE A 1 102 ? 22.932 6.214 -7.863 1.00 86.56 102 ILE A CA 1
ATOM 837 C C . ILE A 1 102 ? 21.822 5.928 -8.880 1.00 86.56 102 ILE A C 1
ATOM 839 O O . ILE A 1 102 ? 20.700 5.584 -8.510 1.00 86.56 102 ILE A O 1
ATOM 843 N N . ARG A 1 103 ? 22.127 6.078 -10.175 1.00 82.06 103 ARG A N 1
ATOM 844 C CA . ARG A 1 103 ? 21.172 5.889 -11.285 1.00 82.06 103 ARG A CA 1
ATOM 845 C C . ARG A 1 103 ? 21.406 4.584 -12.050 1.00 82.06 103 ARG A C 1
ATOM 847 O O . ARG A 1 103 ? 21.535 4.601 -13.268 1.00 82.06 103 ARG A O 1
ATOM 854 N N . THR A 1 104 ? 21.486 3.463 -11.339 1.00 87.81 104 THR A N 1
ATOM 855 C CA . THR A 1 104 ? 21.602 2.132 -11.957 1.00 87.81 104 THR A CA 1
ATOM 856 C C . THR A 1 104 ? 20.267 1.388 -11.920 1.00 87.81 104 THR A C 1
ATOM 858 O O . THR A 1 104 ? 19.481 1.549 -10.981 1.00 87.81 104 THR A O 1
ATOM 861 N N . ASP A 1 105 ? 20.007 0.546 -12.923 1.00 83.31 105 ASP A N 1
ATOM 862 C CA . ASP A 1 105 ? 18.738 -0.189 -13.042 1.00 83.31 105 ASP A CA 1
ATOM 863 C C . ASP A 1 105 ? 18.489 -1.136 -11.862 1.00 83.31 105 ASP A C 1
ATOM 865 O O . ASP A 1 105 ? 17.385 -1.171 -11.311 1.00 83.31 105 ASP A O 1
ATOM 869 N N . ASN A 1 106 ? 19.536 -1.826 -11.399 1.00 88.75 106 ASN A N 1
ATOM 870 C CA . ASN A 1 106 ? 19.468 -2.688 -10.217 1.00 88.75 106 ASN A CA 1
ATOM 871 C C . ASN A 1 106 ? 19.069 -1.898 -8.964 1.00 88.75 106 ASN A C 1
ATOM 873 O O . ASN A 1 106 ? 18.272 -2.369 -8.155 1.00 88.75 106 ASN A O 1
ATOM 877 N N . PHE A 1 107 ? 19.592 -0.681 -8.801 1.00 90.31 107 PHE A N 1
ATOM 878 C CA . PHE A 1 107 ? 19.273 0.152 -7.644 1.00 90.31 107 PHE A CA 1
ATOM 879 C C . PHE A 1 107 ? 17.822 0.643 -7.675 1.00 90.31 107 PHE A C 1
ATOM 881 O O . PHE A 1 107 ? 17.153 0.703 -6.644 1.00 90.31 107 PHE A O 1
ATOM 888 N N . ALA A 1 108 ? 17.300 0.930 -8.869 1.00 89.25 108 ALA A N 1
ATOM 889 C CA . ALA A 1 108 ? 15.895 1.265 -9.041 1.00 89.25 108 ALA A CA 1
ATOM 890 C C . ALA A 1 108 ? 14.973 0.089 -8.671 1.00 89.25 108 ALA A C 1
ATOM 892 O O . ALA A 1 108 ? 13.954 0.323 -8.027 1.00 89.25 108 ALA A O 1
ATOM 893 N N . LEU A 1 109 ? 15.339 -1.158 -8.995 1.00 92.00 109 LEU A N 1
ATOM 894 C CA . LEU A 1 109 ? 14.596 -2.345 -8.553 1.00 92.00 109 LEU A CA 1
ATOM 895 C C . LEU A 1 109 ? 14.571 -2.455 -7.020 1.00 92.00 109 LEU A C 1
ATOM 897 O O . LEU A 1 109 ? 13.498 -2.598 -6.436 1.00 92.00 109 LEU A O 1
ATOM 901 N N . TRP A 1 110 ? 15.728 -2.324 -6.362 1.00 93.31 110 TRP A N 1
ATOM 902 C CA . TRP A 1 110 ? 15.819 -2.362 -4.897 1.00 93.31 110 TRP A CA 1
ATOM 903 C C . TRP A 1 110 ? 14.981 -1.280 -4.223 1.00 93.31 110 TRP A C 1
ATOM 905 O O . TRP A 1 110 ? 14.359 -1.540 -3.195 1.00 93.31 110 TRP A O 1
ATOM 915 N N . ARG A 1 111 ? 14.909 -0.086 -4.819 1.00 92.88 111 ARG A N 1
ATOM 916 C CA . ARG A 1 111 ? 14.018 0.979 -4.353 1.00 92.88 111 ARG A CA 1
ATOM 917 C C . ARG A 1 111 ? 12.552 0.552 -4.385 1.00 92.88 111 ARG A C 1
ATOM 919 O O . ARG A 1 111 ? 11.858 0.758 -3.395 1.00 92.88 111 ARG A O 1
ATOM 926 N N . GLU A 1 112 ? 12.081 -0.028 -5.489 1.00 93.06 112 GLU A N 1
ATOM 927 C CA . GLU A 1 112 ? 10.689 -0.491 -5.592 1.00 93.06 112 GLU A CA 1
ATOM 928 C C . GLU A 1 112 ? 10.397 -1.621 -4.596 1.00 93.06 112 GLU A C 1
ATOM 930 O O . GLU A 1 112 ? 9.376 -1.585 -3.916 1.00 93.06 112 GLU A O 1
ATOM 935 N N . VAL A 1 113 ? 11.318 -2.580 -4.448 1.00 95.81 113 VAL A N 1
ATOM 936 C CA . VAL A 1 113 ? 11.187 -3.693 -3.492 1.00 95.81 113 VAL A CA 1
ATOM 937 C C . VAL A 1 113 ? 11.141 -3.185 -2.050 1.00 95.81 113 VAL A C 1
ATOM 939 O O . VAL A 1 113 ? 10.292 -3.619 -1.274 1.00 95.81 113 VAL A O 1
ATOM 942 N N . ALA A 1 114 ? 12.009 -2.239 -1.684 1.00 95.50 114 ALA A N 1
ATOM 943 C CA . ALA A 1 114 ? 12.029 -1.667 -0.341 1.00 95.50 114 ALA A CA 1
ATOM 944 C C . ALA A 1 114 ? 10.761 -0.848 -0.045 1.00 95.50 114 ALA A C 1
ATOM 946 O O . ALA A 1 114 ? 10.207 -0.944 1.049 1.00 95.50 114 ALA A O 1
ATOM 947 N N . THR A 1 115 ? 10.265 -0.090 -1.031 1.00 94.44 115 THR A N 1
ATOM 948 C CA . THR A 1 115 ? 8.979 0.613 -0.935 1.00 94.44 115 THR A CA 1
ATOM 949 C C . THR A 1 115 ? 7.806 -0.365 -0.777 1.00 94.44 115 THR A C 1
ATOM 951 O O . THR A 1 115 ? 6.950 -0.160 0.083 1.00 94.44 115 THR A O 1
ATOM 954 N N . LEU A 1 116 ? 7.770 -1.452 -1.550 1.00 96.62 116 LEU A N 1
ATOM 955 C CA . LEU A 1 116 ? 6.740 -2.481 -1.412 1.00 96.62 116 LEU A CA 1
ATOM 956 C C . LEU A 1 116 ? 6.786 -3.130 -0.021 1.00 96.62 116 LEU A C 1
ATOM 958 O O . LEU A 1 116 ? 5.751 -3.270 0.628 1.00 96.62 116 LEU A O 1
ATOM 962 N N . ALA A 1 117 ? 7.981 -3.468 0.470 1.00 96.44 117 ALA A N 1
ATOM 963 C CA . ALA A 1 117 ? 8.161 -4.066 1.789 1.00 96.44 117 ALA A CA 1
ATOM 964 C C . ALA A 1 117 ? 7.640 -3.160 2.917 1.00 96.44 117 ALA A C 1
ATOM 966 O O . ALA A 1 117 ? 6.969 -3.646 3.830 1.00 96.44 117 ALA A O 1
ATOM 967 N N . SER A 1 118 ? 7.887 -1.845 2.850 1.00 95.50 118 SER A N 1
ATOM 968 C CA . SER A 1 118 ? 7.366 -0.908 3.850 1.00 95.50 118 SER A CA 1
ATOM 969 C C . SER A 1 118 ? 5.841 -0.782 3.785 1.00 95.50 118 SER A C 1
ATOM 971 O O . SER A 1 118 ? 5.193 -0.771 4.828 1.00 95.50 118 SER A O 1
ATOM 973 N N . ILE A 1 119 ? 5.253 -0.743 2.582 1.00 96.12 119 ILE A N 1
ATOM 974 C CA . ILE A 1 119 ? 3.792 -0.709 2.395 1.00 96.12 119 ILE A CA 1
ATOM 975 C C . ILE A 1 119 ? 3.142 -1.968 2.974 1.00 96.12 119 ILE A C 1
ATOM 977 O O . ILE A 1 119 ? 2.201 -1.862 3.760 1.00 96.12 119 ILE A O 1
ATOM 981 N N . VAL A 1 120 ? 3.662 -3.153 2.637 1.00 96.06 120 VAL A N 1
ATOM 982 C CA . VAL A 1 120 ? 3.159 -4.436 3.153 1.00 96.06 120 VAL A CA 1
ATOM 983 C C . VAL A 1 120 ? 3.244 -4.470 4.674 1.00 96.06 120 VAL A C 1
ATOM 985 O O . VAL A 1 120 ? 2.296 -4.884 5.336 1.00 96.06 120 VAL A O 1
ATOM 988 N N . LEU A 1 121 ? 4.342 -3.983 5.251 1.00 94.56 121 LEU A N 1
ATOM 989 C CA . LEU A 1 121 ? 4.505 -3.960 6.696 1.00 94.56 121 LEU A CA 1
ATOM 990 C C . LEU A 1 121 ? 3.498 -3.035 7.389 1.00 94.56 121 LEU A C 1
ATOM 992 O O . LEU A 1 121 ? 2.884 -3.444 8.373 1.00 94.56 121 LEU A O 1
ATOM 996 N N . ILE A 1 122 ? 3.290 -1.821 6.870 1.00 94.19 122 ILE A N 1
ATOM 997 C CA . ILE A 1 122 ? 2.289 -0.882 7.403 1.00 94.19 122 ILE A CA 1
ATOM 998 C C . ILE A 1 122 ? 0.877 -1.465 7.246 1.00 94.19 122 ILE A C 1
ATOM 1000 O O . ILE A 1 122 ? 0.072 -1.388 8.174 1.00 94.19 122 ILE A O 1
ATOM 1004 N N . CYS A 1 123 ? 0.591 -2.114 6.114 1.00 95.00 123 CYS A N 1
ATOM 1005 C CA . CYS A 1 123 ? -0.664 -2.824 5.883 1.00 95.00 123 CYS A CA 1
ATOM 1006 C C . CYS A 1 123 ? -0.886 -3.919 6.942 1.00 95.00 123 CYS A C 1
ATOM 1008 O O . CYS A 1 123 ? -1.925 -3.935 7.599 1.00 95.00 123 CYS A O 1
ATOM 1010 N N . CYS A 1 124 ? 0.113 -4.769 7.199 1.00 92.88 124 CYS A N 1
ATOM 1011 C CA . CYS A 1 124 ? 0.057 -5.790 8.247 1.00 92.88 124 CYS A CA 1
ATOM 1012 C C . CYS A 1 124 ? -0.162 -5.184 9.642 1.00 92.88 124 CYS A C 1
ATOM 1014 O O . CYS A 1 124 ? -1.007 -5.670 10.392 1.00 92.88 124 CYS A O 1
ATOM 1016 N N . VAL A 1 125 ? 0.552 -4.106 9.988 1.00 90.88 125 VAL A N 1
ATOM 1017 C CA . VAL A 1 125 ? 0.354 -3.380 11.255 1.00 90.88 125 VAL A CA 1
ATOM 1018 C C . VAL A 1 125 ? -1.100 -2.924 11.386 1.00 90.88 125 VAL A C 1
ATOM 1020 O O . VAL A 1 125 ? -1.752 -3.249 12.378 1.00 90.88 125 VAL A O 1
ATOM 1023 N N . LEU A 1 126 ? -1.642 -2.240 10.379 1.00 91.25 126 LEU A N 1
ATOM 1024 C CA . LEU A 1 126 ? -3.021 -1.755 10.409 1.00 91.25 126 LEU A CA 1
ATOM 1025 C C . LEU A 1 126 ? -4.032 -2.897 10.489 1.00 91.25 126 LEU A C 1
ATOM 1027 O O . LEU A 1 126 ? -4.954 -2.835 11.298 1.00 91.25 126 LEU A O 1
ATOM 1031 N N . LEU A 1 127 ? -3.840 -3.972 9.723 1.00 90.06 127 LEU A N 1
ATOM 1032 C CA . LEU A 1 127 ? -4.704 -5.149 9.781 1.00 90.06 127 LEU A CA 1
ATOM 1033 C C . LEU A 1 127 ? -4.726 -5.766 11.183 1.00 90.06 127 LEU A C 1
ATOM 1035 O O . LEU A 1 127 ? -5.806 -6.054 11.697 1.00 90.06 127 LEU A O 1
ATOM 1039 N N . THR A 1 128 ? -3.572 -5.905 11.849 1.00 84.44 128 THR A N 1
ATOM 1040 C CA . THR A 1 128 ? -3.536 -6.422 13.231 1.00 84.44 128 THR A CA 1
ATOM 1041 C C . THR A 1 128 ? -4.300 -5.533 14.214 1.00 84.44 128 THR A C 1
ATOM 1043 O O . THR A 1 128 ? -4.955 -6.046 15.122 1.00 84.44 128 THR A O 1
ATOM 1046 N N . GLN A 1 129 ? -4.276 -4.212 14.019 1.00 80.62 129 GLN A N 1
ATOM 1047 C CA . GLN A 1 129 ? -5.033 -3.273 14.848 1.00 80.62 129 GLN A CA 1
ATOM 1048 C C . GLN A 1 129 ? -6.534 -3.323 14.549 1.00 80.62 129 GLN A C 1
ATOM 1050 O O . GLN A 1 129 ? -7.346 -3.341 15.475 1.00 80.62 129 GLN A O 1
ATOM 1055 N N . ILE A 1 130 ? -6.907 -3.407 13.270 1.00 83.00 130 ILE A N 1
ATOM 1056 C CA . ILE A 1 130 ? -8.299 -3.495 12.824 1.00 83.00 130 ILE A CA 1
ATOM 1057 C C . ILE A 1 130 ? -8.936 -4.773 13.358 1.00 83.00 130 ILE A C 1
ATOM 1059 O O . ILE A 1 130 ? -10.035 -4.703 13.908 1.00 83.00 130 ILE A O 1
ATOM 1063 N N . PHE A 1 131 ? -8.269 -5.925 13.233 1.00 78.62 131 PHE A N 1
ATOM 1064 C CA . PHE A 1 131 ? -8.803 -7.229 13.644 1.00 78.62 131 PHE A CA 1
ATOM 1065 C C . PHE A 1 131 ? -8.810 -7.468 15.160 1.00 78.62 131 PHE A C 1
ATOM 1067 O O . PHE A 1 131 ? -9.417 -8.437 15.617 1.00 78.62 131 PHE A O 1
ATOM 1074 N N . ARG A 1 132 ? -8.227 -6.569 15.960 1.00 77.75 132 ARG A N 1
ATOM 1075 C CA . ARG A 1 132 ? -8.268 -6.651 17.424 1.00 77.75 132 ARG A CA 1
ATOM 1076 C C . ARG A 1 132 ? -9.709 -6.534 17.948 1.00 77.75 132 ARG A C 1
ATOM 1078 O O . ARG A 1 132 ? -10.522 -5.767 17.425 1.00 77.75 132 ARG A O 1
ATOM 1085 N N . SER A 1 133 ? -10.036 -7.289 18.996 1.00 62.91 133 SER A N 1
ATOM 1086 C CA . SER A 1 133 ? -11.353 -7.265 19.650 1.00 62.91 133 SER A CA 1
ATOM 1087 C C . SER A 1 133 ? -11.666 -5.889 20.254 1.00 62.91 133 SER A C 1
ATOM 1089 O O . SER A 1 133 ? -10.771 -5.196 20.733 1.00 62.91 133 SER A O 1
ATOM 1091 N N . GLY A 1 134 ? -12.931 -5.464 20.220 1.00 67.44 134 GLY A N 1
ATOM 1092 C CA . GLY A 1 134 ? -13.420 -4.221 20.842 1.00 67.44 134 GLY A CA 1
ATOM 1093 C C . GLY A 1 134 ? -14.519 -3.544 20.018 1.00 67.44 134 GLY A C 1
ATOM 1094 O O . GLY A 1 134 ? -14.930 -4.086 18.994 1.00 67.44 134 GLY A O 1
ATOM 1095 N N . ILE A 1 135 ? -14.956 -2.357 20.438 1.00 65.94 135 ILE A N 1
ATOM 1096 C CA . ILE A 1 135 ? -15.990 -1.554 19.760 1.00 65.94 135 ILE A CA 1
ATOM 1097 C C . ILE A 1 135 ? -15.523 -1.005 18.403 1.00 65.94 135 ILE A C 1
ATOM 1099 O O . ILE A 1 135 ? -14.340 -0.709 18.217 1.00 65.94 135 ILE A O 1
ATOM 1103 N N . VAL A 1 136 ? -16.444 -0.861 17.446 1.00 70.31 136 VAL A N 1
ATOM 1104 C CA . VAL A 1 136 ? -16.168 -0.135 16.195 1.00 70.31 136 VAL A CA 1
ATOM 1105 C C . VAL A 1 136 ? -16.023 1.340 16.531 1.00 70.31 136 VAL A C 1
ATOM 1107 O O . VAL A 1 136 ? -16.944 1.965 17.040 1.00 70.31 136 VAL A O 1
ATOM 1110 N N . THR A 1 137 ? -14.845 1.892 16.269 1.00 78.88 137 THR A N 1
ATOM 1111 C CA . THR A 1 137 ? -14.572 3.323 16.403 1.00 78.88 137 THR A CA 1
ATOM 1112 C C . THR A 1 137 ? -14.314 3.919 15.024 1.00 78.88 137 THR A C 1
ATOM 1114 O O . THR A 1 137 ? -13.935 3.196 14.100 1.00 78.88 137 THR A O 1
ATOM 1117 N N . SER A 1 138 ? -14.458 5.242 14.888 1.00 78.94 138 SER A N 1
ATOM 1118 C CA . SER A 1 138 ? -14.106 5.966 13.653 1.00 78.94 138 SER A CA 1
ATOM 1119 C C . SER A 1 138 ? -12.688 5.619 13.169 1.00 78.94 138 SER A C 1
ATOM 1121 O O . SER A 1 138 ? -12.499 5.293 11.999 1.00 78.94 138 SER A O 1
ATOM 1123 N N . ALA A 1 139 ? -11.716 5.521 14.087 1.00 81.56 139 ALA A N 1
ATOM 1124 C CA . ALA A 1 139 ? -10.366 5.051 13.779 1.00 81.56 139 ALA A CA 1
ATOM 1125 C C . ALA A 1 139 ? -10.326 3.669 13.101 1.00 81.56 139 ALA A C 1
ATOM 1127 O O . ALA A 1 139 ? -9.556 3.467 12.170 1.00 81.56 139 ALA A O 1
ATOM 1128 N N . ARG A 1 140 ? -11.157 2.696 13.493 1.00 84.50 140 ARG A N 1
ATOM 1129 C CA . ARG A 1 140 ? -11.152 1.381 12.821 1.00 84.50 140 ARG A CA 1
ATOM 1130 C C . ARG A 1 140 ? -11.622 1.466 11.375 1.00 84.50 140 ARG A C 1
ATOM 1132 O O . ARG A 1 140 ? -11.060 0.782 10.523 1.00 84.50 140 ARG A O 1
ATOM 1139 N N . VAL A 1 141 ? -12.617 2.308 11.104 1.00 88.31 141 VAL A N 1
ATOM 1140 C CA . VAL A 1 141 ? -13.102 2.558 9.741 1.00 88.31 141 VAL A CA 1
ATOM 1141 C C . VAL A 1 141 ? -12.024 3.273 8.929 1.00 88.31 141 VAL A C 1
ATOM 1143 O O . VAL A 1 141 ? -11.678 2.810 7.847 1.00 88.31 141 VAL A O 1
ATOM 1146 N N . GLN A 1 142 ? -11.416 4.330 9.476 1.00 90.88 142 GLN A N 1
ATOM 1147 C CA . GLN A 1 142 ? -10.310 5.044 8.830 1.00 90.88 142 GLN A CA 1
ATOM 1148 C C . GLN A 1 142 ? -9.128 4.121 8.516 1.00 90.88 142 GLN A C 1
ATOM 1150 O O . GLN A 1 142 ? -8.600 4.154 7.408 1.00 90.88 142 GLN A O 1
ATOM 1155 N N . GLY A 1 143 ? -8.737 3.266 9.464 1.00 91.25 143 GLY A N 1
ATOM 1156 C CA . GLY A 1 143 ? -7.666 2.291 9.278 1.00 91.25 143 GLY A CA 1
ATOM 1157 C C . GLY A 1 143 ? -7.990 1.281 8.183 1.00 91.25 143 GLY A C 1
ATOM 1158 O O . GLY A 1 143 ? -7.117 0.947 7.388 1.00 9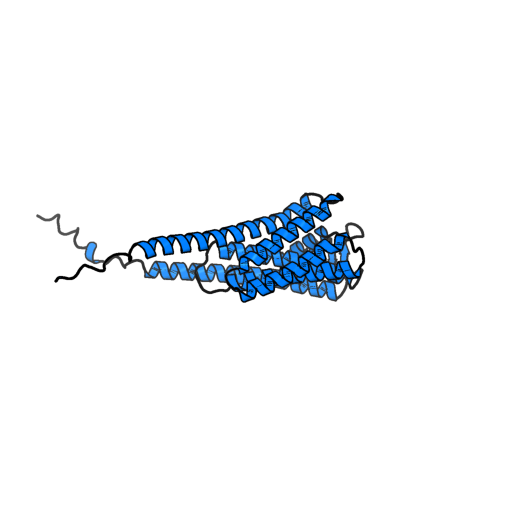1.25 143 GLY A O 1
ATOM 1159 N N . ALA A 1 144 ? -9.242 0.832 8.089 1.00 92.19 144 ALA A N 1
ATOM 1160 C CA . ALA A 1 144 ? -9.670 -0.053 7.014 1.00 92.19 144 ALA A CA 1
ATOM 1161 C C . ALA A 1 144 ? -9.621 0.632 5.639 1.00 92.19 144 ALA A C 1
ATOM 1163 O O . ALA A 1 144 ? -9.050 0.091 4.695 1.00 92.19 144 ALA A O 1
ATOM 1164 N N . VAL A 1 145 ? -10.114 1.867 5.531 1.00 94.31 145 VAL A N 1
ATOM 1165 C CA . VAL A 1 145 ? -9.980 2.647 4.289 1.00 94.31 145 VAL A CA 1
ATOM 1166 C C . VAL A 1 145 ? -8.502 2.842 3.931 1.00 94.31 145 VAL A C 1
ATOM 1168 O O . VAL A 1 145 ? -8.113 2.640 2.783 1.00 94.31 145 VAL A O 1
ATOM 1171 N N . ALA A 1 146 ? -7.653 3.153 4.913 1.00 95.75 146 ALA A N 1
ATOM 1172 C CA . ALA A 1 146 ? -6.215 3.302 4.711 1.00 95.75 146 ALA A CA 1
ATOM 1173 C C . ALA A 1 146 ? -5.556 2.005 4.207 1.00 95.75 146 ALA A C 1
ATOM 1175 O O . ALA A 1 146 ? -4.734 2.057 3.295 1.00 95.75 146 ALA A O 1
ATOM 1176 N N . VAL A 1 147 ? -5.940 0.840 4.741 1.00 96.12 147 VAL A N 1
ATOM 1177 C CA . VAL A 1 147 ? -5.477 -0.465 4.240 1.00 96.12 147 VAL A CA 1
ATOM 1178 C C . VAL A 1 147 ? -5.897 -0.683 2.790 1.00 96.12 147 VAL A C 1
ATOM 1180 O O . VAL A 1 147 ? -5.069 -1.112 1.993 1.00 96.12 147 VAL A O 1
ATOM 1183 N N . TYR A 1 148 ? -7.137 -0.358 2.420 1.00 96.19 148 TYR A N 1
ATOM 1184 C CA . TYR A 1 148 ? -7.592 -0.497 1.035 1.00 96.19 148 TYR A CA 1
ATOM 1185 C C . TYR A 1 148 ? -6.761 0.359 0.066 1.00 96.19 148 TYR A C 1
ATOM 1187 O O . TYR A 1 148 ? -6.332 -0.125 -0.981 1.00 96.19 148 TYR A O 1
ATOM 1195 N N . LEU A 1 149 ? -6.444 1.601 0.449 1.00 96.69 149 LEU A N 1
ATOM 1196 C CA . LEU A 1 149 ? -5.560 2.470 -0.336 1.00 96.69 149 LEU A CA 1
ATOM 1197 C C . LEU A 1 149 ? -4.119 1.936 -0.396 1.00 96.69 149 LEU A C 1
ATOM 1199 O O . LEU A 1 149 ? -3.491 1.981 -1.454 1.00 96.69 149 LEU A O 1
ATOM 1203 N N . LEU A 1 150 ? -3.590 1.400 0.709 1.00 97.06 150 LEU A N 1
ATOM 1204 C CA . LEU A 1 150 ? -2.264 0.771 0.738 1.00 97.06 150 LEU A CA 1
ATOM 1205 C C . LEU A 1 150 ? -2.192 -0.482 -0.134 1.00 97.06 150 LEU A C 1
ATOM 1207 O O . LEU A 1 150 ? -1.146 -0.721 -0.731 1.00 97.06 150 LEU A O 1
ATOM 1211 N N . LEU A 1 151 ? -3.270 -1.267 -0.224 1.00 97.69 151 LEU A N 1
ATOM 1212 C CA . LEU A 1 151 ? -3.334 -2.418 -1.124 1.00 97.69 151 LEU A CA 1
ATOM 1213 C C . LEU A 1 151 ? -3.173 -1.970 -2.578 1.00 97.69 151 LEU A C 1
ATOM 1215 O O . LEU A 1 151 ? -2.316 -2.519 -3.263 1.00 97.69 151 LEU A O 1
ATOM 1219 N N . GLY A 1 152 ? -3.900 -0.936 -3.018 1.00 97.31 152 GLY A N 1
ATOM 1220 C CA . GLY A 1 152 ? -3.726 -0.374 -4.365 1.00 97.31 152 GLY A CA 1
ATOM 1221 C C . GLY A 1 152 ? -2.303 0.146 -4.608 1.00 97.31 152 GLY A C 1
ATOM 1222 O O . GLY A 1 152 ? -1.646 -0.200 -5.585 1.00 97.31 152 GLY A O 1
ATOM 1223 N N . LEU A 1 153 ? -1.732 0.901 -3.666 1.00 96.19 153 LEU A N 1
ATOM 1224 C CA . LEU A 1 153 ? -0.335 1.338 -3.802 1.00 96.19 153 LEU A CA 1
ATOM 1225 C C . LEU A 1 153 ? 0.649 0.152 -3.851 1.00 96.19 153 LEU A C 1
ATOM 1227 O O . LEU A 1 153 ? 1.606 0.170 -4.623 1.00 96.19 153 LEU A O 1
ATOM 1231 N N . GLY A 1 154 ? 0.414 -0.894 -3.055 1.00 97.44 154 GLY A N 1
ATOM 1232 C CA . GLY A 1 154 ? 1.234 -2.104 -3.028 1.00 97.44 154 GLY A CA 1
ATOM 1233 C C . GLY A 1 154 ? 1.200 -2.864 -4.353 1.00 97.44 154 GLY A C 1
ATOM 1234 O O . GLY A 1 154 ? 2.254 -3.172 -4.910 1.00 97.44 154 GLY A O 1
ATOM 1235 N N . TRP A 1 155 ? 0.010 -3.112 -4.898 1.00 98.06 155 TRP A N 1
ATOM 1236 C CA . TRP A 1 155 ? -0.150 -3.784 -6.188 1.00 98.06 155 TRP A CA 1
ATOM 1237 C C . TRP A 1 155 ? 0.461 -2.990 -7.339 1.00 98.06 155 TRP A C 1
ATOM 1239 O O . TRP A 1 155 ? 1.149 -3.574 -8.177 1.00 98.06 155 TRP A O 1
ATOM 1249 N N . ALA A 1 156 ? 0.339 -1.661 -7.333 1.00 96.38 156 ALA A N 1
ATOM 1250 C CA . ALA A 1 156 ? 1.031 -0.823 -8.304 1.00 96.38 156 ALA A CA 1
ATOM 1251 C C . ALA A 1 156 ? 2.556 -1.040 -8.304 1.00 96.38 156 ALA A C 1
ATOM 1253 O O . ALA A 1 156 ? 3.173 -1.167 -9.366 1.00 96.38 156 ALA A O 1
ATOM 1254 N N . HIS A 1 157 ? 3.176 -1.151 -7.124 1.00 96.06 157 HIS A N 1
ATOM 1255 C CA . HIS A 1 157 ? 4.597 -1.491 -7.022 1.00 96.06 157 HIS A CA 1
ATOM 1256 C C . HIS A 1 157 ? 4.891 -2.927 -7.478 1.00 96.06 157 HIS A C 1
ATOM 1258 O O . HIS A 1 157 ? 5.897 -3.139 -8.157 1.00 96.06 157 HIS A O 1
ATOM 1264 N N . CYS A 1 158 ? 4.018 -3.900 -7.194 1.00 97.75 158 CYS A N 1
ATOM 1265 C CA . CYS A 1 158 ? 4.142 -5.260 -7.734 1.00 97.75 158 CYS A CA 1
ATOM 1266 C C . CYS A 1 158 ? 4.171 -5.261 -9.270 1.00 97.75 158 CYS A C 1
ATOM 1268 O O . CYS A 1 158 ? 5.019 -5.927 -9.866 1.00 97.75 158 CYS A O 1
ATOM 1270 N N . TYR A 1 159 ? 3.299 -4.487 -9.921 1.00 97.00 159 TYR A N 1
ATOM 1271 C CA . TYR A 1 159 ? 3.271 -4.377 -11.381 1.00 97.00 159 TYR A CA 1
ATOM 1272 C C . TYR A 1 159 ? 4.505 -3.694 -11.950 1.00 97.00 159 TYR A C 1
ATOM 1274 O O . TYR A 1 159 ? 5.099 -4.196 -12.907 1.00 97.00 159 TYR A O 1
ATOM 1282 N N . HIS A 1 160 ? 4.942 -2.603 -11.322 1.00 95.19 160 HIS A N 1
ATOM 1283 C CA . HIS A 1 160 ? 6.157 -1.912 -11.729 1.00 95.19 160 HIS A CA 1
ATOM 1284 C C . HIS A 1 160 ? 7.389 -2.825 -11.616 1.00 95.19 160 HIS A C 1
ATOM 1286 O O . HIS A 1 160 ? 8.209 -2.870 -12.535 1.00 95.19 160 HIS A O 1
ATOM 1292 N N . ILE A 1 161 ? 7.499 -3.605 -10.534 1.00 95.75 161 ILE A N 1
ATOM 1293 C CA . ILE A 1 161 ? 8.554 -4.613 -10.354 1.00 95.75 161 ILE A CA 1
ATOM 1294 C C . ILE A 1 161 ? 8.448 -5.704 -11.426 1.00 95.75 161 ILE A C 1
ATOM 1296 O O . ILE A 1 161 ? 9.444 -6.008 -12.079 1.00 95.75 161 ILE A O 1
ATOM 1300 N N . ALA A 1 162 ? 7.257 -6.262 -11.658 1.00 96.06 162 ALA A N 1
ATOM 1301 C CA . ALA A 1 162 ? 7.050 -7.309 -12.658 1.00 96.06 162 ALA A CA 1
ATOM 1302 C C . ALA A 1 162 ? 7.446 -6.846 -14.069 1.00 96.06 162 ALA A C 1
ATOM 1304 O O . ALA A 1 162 ? 8.131 -7.575 -14.785 1.00 96.06 162 ALA A O 1
ATOM 1305 N N . ASN A 1 163 ? 7.087 -5.616 -14.449 1.00 94.69 163 ASN A N 1
ATOM 1306 C CA . ASN A 1 163 ? 7.458 -5.048 -15.743 1.00 94.69 163 ASN A CA 1
ATOM 1307 C C . ASN A 1 163 ? 8.961 -4.745 -15.861 1.00 94.69 163 ASN A C 1
ATOM 1309 O O . ASN A 1 163 ? 9.511 -4.813 -16.956 1.00 94.69 163 ASN A O 1
ATOM 1313 N N . ARG A 1 164 ? 9.641 -4.432 -14.749 1.00 92.44 164 ARG A N 1
ATOM 1314 C CA . ARG A 1 164 ? 11.106 -4.275 -14.726 1.00 92.44 164 ARG A CA 1
ATOM 1315 C C . ARG A 1 164 ? 11.837 -5.603 -14.877 1.00 92.44 164 ARG A C 1
ATOM 1317 O O . ARG A 1 164 ? 12.845 -5.654 -15.570 1.00 92.44 164 ARG A O 1
ATOM 1324 N N . LEU A 1 165 ? 11.347 -6.656 -14.224 1.00 94.06 165 LEU A N 1
ATOM 1325 C CA . LEU A 1 165 ? 11.952 -7.988 -14.291 1.00 94.06 165 LEU A CA 1
ATOM 1326 C C . LEU A 1 165 ? 11.713 -8.654 -15.649 1.00 94.06 165 LEU A C 1
ATOM 1328 O O . LEU A 1 165 ? 12.599 -9.325 -16.171 1.00 94.06 165 LEU A O 1
ATOM 1332 N N . ILE A 1 166 ? 10.519 -8.475 -16.218 1.00 94.62 166 ILE A N 1
ATOM 1333 C CA . ILE A 1 166 ? 10.127 -9.040 -17.509 1.00 94.62 166 ILE A CA 1
ATOM 1334 C C . ILE A 1 166 ? 9.532 -7.906 -18.358 1.00 94.62 166 ILE A C 1
ATOM 1336 O O . ILE A 1 166 ? 8.316 -7.674 -18.313 1.00 94.62 166 ILE A O 1
ATOM 1340 N N . PRO A 1 167 ? 10.367 -7.188 -19.132 1.00 92.00 167 PRO A N 1
ATOM 1341 C CA . PRO A 1 167 ? 9.902 -6.140 -20.035 1.00 92.00 167 PRO A CA 1
ATOM 1342 C C . PRO A 1 167 ? 8.853 -6.658 -21.027 1.00 92.00 167 PRO A C 1
ATOM 1344 O O . PRO A 1 167 ? 8.939 -7.785 -21.521 1.00 92.00 167 PRO A O 1
ATOM 1347 N N . GLY A 1 168 ? 7.837 -5.840 -21.310 1.00 91.44 168 GLY A N 1
ATOM 1348 C CA . GLY A 1 168 ? 6.702 -6.239 -22.153 1.00 91.44 168 GLY A CA 1
ATOM 1349 C C . GLY A 1 168 ? 5.687 -7.141 -21.438 1.00 91.44 168 GLY A C 1
ATOM 1350 O O . GLY A 1 168 ? 4.915 -7.846 -22.089 1.00 91.44 168 GLY A O 1
ATOM 1351 N N . SER A 1 169 ? 5.686 -7.145 -20.099 1.00 94.00 169 SER A N 1
ATOM 1352 C CA . SER A 1 169 ? 4.639 -7.801 -19.302 1.00 94.00 169 SER A CA 1
ATOM 1353 C C . SER A 1 169 ? 3.285 -7.103 -19.408 1.00 94.00 169 SER A C 1
ATOM 1355 O O . SER A 1 169 ? 2.255 -7.760 -19.237 1.00 94.00 169 SER A O 1
ATOM 1357 N N . PHE A 1 170 ? 3.289 -5.808 -19.721 1.00 94.94 170 PHE A N 1
ATOM 1358 C CA . PHE A 1 170 ? 2.107 -4.975 -19.912 1.00 94.94 170 PHE A CA 1
ATOM 1359 C C . PHE A 1 170 ? 2.178 -4.262 -21.258 1.00 94.94 170 PHE A C 1
ATOM 1361 O O . PHE A 1 170 ? 3.265 -3.934 -21.736 1.00 94.94 170 PHE A O 1
ATOM 1368 N N . GLN A 1 171 ? 1.012 -4.012 -21.842 1.00 93.75 171 GLN A N 1
ATOM 1369 C CA . GLN A 1 171 ? 0.840 -3.193 -23.035 1.00 93.75 171 GLN A CA 1
ATOM 1370 C C . GLN A 1 171 ? -0.125 -2.055 -22.706 1.00 93.75 171 GLN A C 1
ATOM 1372 O O . GLN A 1 171 ? -1.094 -2.271 -21.983 1.00 93.75 171 GLN A O 1
ATOM 1377 N N . THR A 1 172 ? 0.158 -0.860 -23.216 1.00 90.69 172 THR A N 1
ATOM 1378 C CA . THR A 1 172 ? -0.704 0.320 -23.079 1.00 90.69 172 THR A CA 1
ATOM 1379 C C . THR A 1 172 ? -1.114 0.821 -24.458 1.00 90.69 172 THR A C 1
ATOM 1381 O O . THR A 1 172 ? -0.343 0.710 -25.414 1.00 90.69 172 THR A O 1
ATOM 1384 N N . SER A 1 173 ? -2.332 1.350 -24.573 1.00 83.06 173 SER A N 1
ATOM 1385 C CA . SER A 1 173 ? -2.785 2.083 -25.760 1.00 83.06 173 SER A CA 1
ATOM 1386 C C . SER A 1 173 ? -2.258 3.521 -25.808 1.00 83.06 173 SER A C 1
ATOM 1388 O O . SER A 1 173 ? -2.336 4.166 -26.852 1.00 83.06 173 SER A O 1
ATOM 1390 N N . VAL A 1 174 ? -1.730 4.033 -24.692 1.00 71.94 174 VAL A N 1
ATOM 1391 C CA . VAL A 1 174 ? -1.278 5.418 -24.533 1.00 71.94 174 VAL A CA 1
ATOM 1392 C C . VAL A 1 174 ? 0.244 5.428 -24.351 1.00 71.94 174 VAL A C 1
ATOM 1394 O O . VAL A 1 174 ? 0.760 5.385 -23.243 1.00 71.94 174 VAL A O 1
ATOM 1397 N N . GLY A 1 175 ? 0.984 5.463 -25.462 1.00 70.94 175 GLY A N 1
ATOM 1398 C CA . GLY A 1 175 ? 2.447 5.599 -25.459 1.00 70.94 175 GLY A CA 1
ATOM 1399 C C . GLY A 1 175 ? 3.236 4.298 -25.253 1.00 70.94 175 GLY A C 1
ATOM 1400 O O . GLY A 1 175 ? 2.720 3.199 -25.421 1.00 70.94 175 GLY A O 1
ATOM 1401 N N . SER A 1 176 ? 4.532 4.438 -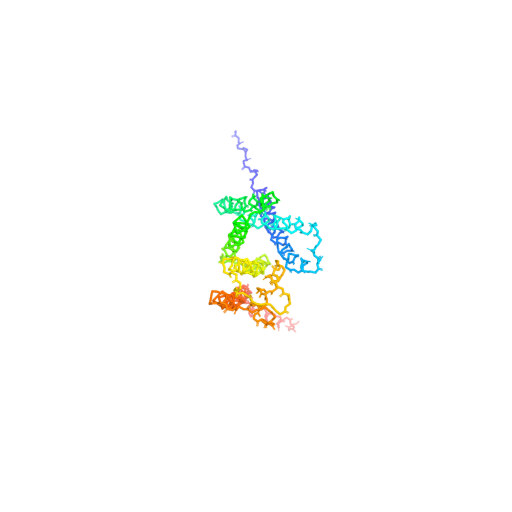24.946 1.00 66.94 176 SER A N 1
ATOM 1402 C CA . SER A 1 176 ? 5.483 3.309 -24.855 1.00 66.94 176 SER A CA 1
ATOM 1403 C C . SER A 1 176 ? 6.136 3.149 -23.479 1.00 66.94 176 SER A C 1
ATOM 1405 O O . SER A 1 176 ? 6.910 2.214 -23.276 1.00 66.94 176 SER A O 1
ATOM 1407 N N . PHE A 1 177 ? 5.870 4.058 -22.536 1.00 71.19 177 PHE A N 1
ATOM 1408 C CA . PHE A 1 177 ? 6.532 4.093 -21.233 1.00 71.19 177 PHE A CA 1
ATOM 1409 C C . PHE A 1 177 ? 5.514 4.231 -20.114 1.00 71.19 177 PHE A C 1
ATOM 1411 O O . PHE A 1 177 ? 4.708 5.148 -20.141 1.00 71.19 177 PHE A O 1
ATOM 1418 N N . PHE A 1 178 ? 5.636 3.369 -19.105 1.00 80.25 178 PHE A N 1
ATOM 1419 C CA . PHE A 1 178 ? 4.813 3.428 -17.905 1.00 80.25 178 PHE A CA 1
ATOM 1420 C C . PHE A 1 178 ? 5.461 4.310 -16.834 1.00 80.25 178 PHE A C 1
ATOM 1422 O O . PHE A 1 178 ? 6.501 3.977 -16.253 1.00 80.25 178 PHE A O 1
ATOM 1429 N N . SER A 1 179 ? 4.818 5.427 -16.546 1.00 84.31 179 SER A N 1
ATOM 1430 C CA . SER A 1 179 ? 5.024 6.277 -15.385 1.00 84.31 179 SER A CA 1
ATOM 1431 C C . SER A 1 179 ? 4.501 5.619 -14.099 1.00 84.31 179 SER A C 1
ATOM 1433 O O . SER A 1 179 ? 3.719 4.671 -14.107 1.00 84.31 179 SER A O 1
ATOM 1435 N N . VAL A 1 180 ? 4.913 6.153 -12.944 1.00 82.81 180 VAL A N 1
ATOM 1436 C CA . VAL A 1 180 ? 4.392 5.715 -11.632 1.00 82.81 180 VAL A CA 1
ATOM 1437 C C . VAL A 1 180 ? 2.874 5.915 -11.535 1.00 82.81 180 VAL A C 1
ATOM 1439 O O . VAL A 1 180 ? 2.190 5.117 -10.903 1.00 82.81 180 VAL A O 1
ATOM 1442 N N . VAL A 1 181 ? 2.351 6.960 -12.180 1.00 86.12 181 VAL A N 1
ATOM 1443 C CA . VAL A 1 181 ? 0.924 7.294 -12.165 1.00 86.12 181 VAL A CA 1
ATOM 1444 C C . VAL A 1 181 ? 0.101 6.240 -12.905 1.00 86.12 181 VAL A C 1
ATOM 1446 O O . VAL A 1 181 ? -0.951 5.851 -12.410 1.00 86.12 181 VAL A O 1
ATOM 1449 N N . GLU A 1 182 ? 0.599 5.715 -14.025 1.00 90.00 182 GLU A N 1
ATOM 1450 C CA . GLU A 1 182 ? -0.076 4.645 -14.775 1.00 90.00 182 GLU A CA 1
ATOM 1451 C C . GLU A 1 182 ? -0.158 3.341 -13.982 1.00 90.00 182 GLU A C 1
ATOM 1453 O O . GLU A 1 182 ? -1.184 2.666 -14.020 1.00 90.00 182 GLU A O 1
ATOM 1458 N N . TRP A 1 183 ? 0.873 3.006 -13.197 1.00 93.00 183 TRP A N 1
ATOM 1459 C CA . TRP A 1 183 ? 0.811 1.841 -12.310 1.00 93.00 183 TRP A CA 1
ATOM 1460 C C . TRP A 1 183 ? -0.228 2.013 -11.203 1.00 93.00 183 TRP A C 1
ATOM 1462 O O . TRP A 1 183 ? -0.931 1.057 -10.878 1.00 93.00 183 TRP A O 1
ATOM 1472 N N . TYR A 1 184 ? -0.340 3.220 -10.636 1.00 92.44 184 TYR A N 1
ATOM 1473 C CA . TYR A 1 184 ? -1.365 3.524 -9.634 1.00 92.44 184 TYR A CA 1
ATOM 1474 C C . TYR A 1 184 ? -2.751 3.404 -10.263 1.00 92.44 184 TYR A C 1
ATOM 1476 O O . TYR A 1 184 ? -3.609 2.706 -9.734 1.00 92.44 184 TYR A O 1
ATOM 1484 N N . TYR A 1 185 ? -2.945 4.024 -11.424 1.00 92.94 185 TYR A N 1
ATOM 1485 C CA . TYR A 1 185 ? -4.192 3.968 -12.171 1.00 92.94 185 TYR A CA 1
ATOM 1486 C C . TYR A 1 185 ? -4.611 2.527 -12.505 1.00 92.94 185 TYR A C 1
ATOM 1488 O O . TYR A 1 185 ? -5.719 2.126 -12.153 1.00 92.94 185 TYR A O 1
ATOM 1496 N N . TYR A 1 186 ? -3.720 1.725 -13.100 1.00 95.38 186 TYR A N 1
ATOM 1497 C CA . TYR A 1 186 ? -4.012 0.336 -13.462 1.00 95.38 186 TYR A CA 1
ATOM 1498 C C . TYR A 1 186 ? -4.358 -0.519 -12.237 1.00 95.38 186 TYR A C 1
ATOM 1500 O O . TYR A 1 186 ? -5.315 -1.296 -12.272 1.00 95.38 186 TYR A O 1
ATOM 1508 N N . SER A 1 187 ? -3.618 -0.348 -11.137 1.00 97.12 187 SER A N 1
ATOM 1509 C CA . SER A 1 187 ? -3.890 -1.057 -9.888 1.00 97.12 187 SER A CA 1
ATOM 1510 C C . SER A 1 187 ? -5.245 -0.674 -9.303 1.00 97.12 187 SER A C 1
ATOM 1512 O O . SER A 1 187 ? -6.081 -1.544 -9.092 1.00 97.12 187 SER A O 1
ATOM 1514 N N . PHE A 1 188 ? -5.545 0.615 -9.127 1.00 96.12 188 PHE A N 1
ATOM 1515 C CA . PHE A 1 188 ? -6.849 1.016 -8.593 1.00 96.12 188 PHE A CA 1
ATOM 1516 C C . PHE A 1 188 ? -8.007 0.609 -9.514 1.00 96.12 188 PHE A C 1
ATOM 1518 O O . PHE A 1 188 ? -9.043 0.176 -9.012 1.00 96.12 188 PHE A O 1
ATOM 1525 N N . ALA A 1 189 ? -7.839 0.666 -10.839 1.00 96.12 189 ALA A N 1
ATOM 1526 C CA . ALA A 1 189 ? -8.840 0.178 -11.787 1.00 96.12 189 ALA A CA 1
ATOM 1527 C C . ALA A 1 189 ? -9.062 -1.341 -11.679 1.00 96.12 189 ALA A C 1
ATOM 1529 O O . ALA A 1 189 ? -10.194 -1.804 -11.796 1.00 96.12 189 ALA A O 1
ATOM 1530 N N . THR A 1 190 ? -8.010 -2.120 -11.426 1.00 97.56 190 THR A N 1
ATOM 1531 C CA . THR A 1 190 ? -8.094 -3.581 -11.261 1.00 97.56 190 THR A CA 1
ATOM 1532 C C . THR A 1 190 ? -8.657 -3.963 -9.888 1.00 97.56 190 THR A C 1
ATOM 1534 O O . THR A 1 190 ? -9.578 -4.774 -9.803 1.00 97.56 190 THR A O 1
ATOM 1537 N N . LEU A 1 191 ? -8.179 -3.327 -8.812 1.00 97.38 191 LEU A N 1
ATOM 1538 C CA . LEU A 1 191 ? -8.621 -3.532 -7.428 1.00 97.38 191 LEU A CA 1
ATOM 1539 C C . LEU A 1 191 ? -10.109 -3.214 -7.229 1.00 97.38 191 LEU A C 1
ATOM 1541 O O . LEU A 1 191 ? -10.779 -3.850 -6.415 1.00 97.38 191 LEU A O 1
ATOM 1545 N N . THR A 1 192 ? -10.623 -2.229 -7.969 1.00 95.62 192 THR A N 1
ATOM 1546 C CA . THR A 1 192 ? -12.045 -1.845 -7.972 1.00 95.62 192 THR A CA 1
ATOM 1547 C C . THR A 1 192 ? -12.868 -2.594 -9.019 1.00 95.62 192 THR A C 1
ATOM 1549 O O . THR A 1 192 ? -14.060 -2.333 -9.155 1.00 95.62 192 THR A O 1
ATOM 1552 N N . THR A 1 193 ? -12.265 -3.544 -9.744 1.00 94.88 193 THR A N 1
ATOM 1553 C CA . THR A 1 193 ? -12.896 -4.339 -10.816 1.00 94.88 193 THR A CA 1
ATOM 1554 C C . THR A 1 193 ? -13.444 -3.515 -11.984 1.00 94.88 193 THR A C 1
ATOM 1556 O O . THR A 1 193 ? -14.281 -3.986 -12.747 1.00 94.88 193 THR A O 1
ATOM 1559 N N . LEU A 1 194 ? -12.961 -2.285 -12.141 1.00 95.81 194 LEU A N 1
ATOM 1560 C CA . LEU A 1 194 ? -13.419 -1.365 -13.168 1.00 95.81 194 LEU A CA 1
ATOM 1561 C C . LEU A 1 194 ? -12.822 -1.711 -14.540 1.00 95.81 194 LEU A C 1
ATOM 1563 O O . LEU A 1 194 ? -13.554 -1.778 -15.521 1.00 95.81 194 LEU A O 1
ATOM 1567 N N . GLY A 1 195 ? -11.503 -1.933 -14.603 1.00 92.44 195 GLY A N 1
ATOM 1568 C CA . GLY A 1 195 ? -10.810 -2.484 -15.776 1.00 92.44 195 GLY A CA 1
ATOM 1569 C C . GLY A 1 195 ? -11.082 -1.789 -17.120 1.00 92.44 195 GLY A C 1
ATOM 1570 O O . GLY A 1 195 ? -11.552 -2.442 -18.046 1.00 92.44 195 GLY A O 1
ATOM 1571 N N . TYR A 1 196 ? -10.737 -0.501 -17.260 1.00 92.38 196 TYR A N 1
ATOM 1572 C CA . TYR A 1 196 ? -10.950 0.273 -18.499 1.00 92.38 196 TYR A CA 1
ATOM 1573 C C . TYR A 1 196 ? -10.352 -0.369 -19.768 1.00 92.38 196 TYR A C 1
ATOM 1575 O O . TYR A 1 196 ? -10.873 -0.153 -20.861 1.00 92.38 196 TYR A O 1
ATOM 1583 N N . GLY A 1 197 ? -9.287 -1.169 -19.632 1.00 90.44 197 GLY A N 1
ATOM 1584 C CA . GLY A 1 197 ? -8.696 -1.947 -20.729 1.00 90.44 197 GLY A CA 1
ATOM 1585 C C . GLY A 1 197 ? -7.680 -1.188 -21.588 1.00 90.44 197 GLY A C 1
ATOM 1586 O O . GLY A 1 197 ? -7.244 -1.696 -22.616 1.00 90.44 197 GLY A O 1
ATOM 1587 N N . ASP A 1 198 ? -7.284 0.006 -21.166 1.00 91.75 198 ASP A N 1
ATOM 1588 C CA . ASP A 1 198 ? -6.236 0.832 -21.767 1.00 91.75 198 ASP A CA 1
ATOM 1589 C C . ASP A 1 198 ? -4.819 0.334 -21.428 1.00 91.75 198 ASP A C 1
ATOM 1591 O O . ASP A 1 198 ? -3.919 0.400 -22.267 1.00 91.75 198 ASP A O 1
ATOM 1595 N N . ILE A 1 199 ? -4.634 -0.238 -20.233 1.00 94.81 199 ILE A N 1
ATOM 1596 C CA . ILE A 1 199 ? -3.445 -1.004 -19.841 1.00 94.81 199 ILE A CA 1
ATOM 1597 C C . ILE A 1 199 ? -3.846 -2.467 -19.650 1.00 94.81 199 ILE A C 1
ATOM 1599 O O . ILE A 1 199 ? -4.752 -2.777 -18.877 1.00 94.81 199 ILE A O 1
ATOM 1603 N N . VAL A 1 200 ? -3.154 -3.383 -20.335 1.00 94.69 200 VAL A N 1
ATOM 1604 C CA . VAL A 1 200 ? -3.485 -4.815 -20.330 1.00 94.69 200 VAL A CA 1
ATOM 1605 C C . VAL A 1 200 ? -2.280 -5.707 -19.998 1.00 94.69 200 VAL A C 1
ATOM 1607 O O . VAL A 1 200 ? -1.178 -5.498 -20.522 1.00 94.69 200 VAL A O 1
ATOM 1610 N N . PRO A 1 201 ? -2.456 -6.742 -19.153 1.00 96.12 201 PRO A N 1
ATOM 1611 C CA . PRO A 1 201 ? -1.409 -7.707 -18.843 1.00 96.12 201 PRO A CA 1
ATOM 1612 C C . PRO A 1 201 ? -1.264 -8.752 -19.964 1.00 96.12 201 PRO A C 1
ATOM 1614 O O . PRO A 1 201 ? -2.190 -9.501 -20.292 1.00 96.12 201 PRO A O 1
ATOM 1617 N N . ILE A 1 202 ? -0.064 -8.855 -20.536 1.00 96.56 202 ILE A N 1
ATOM 1618 C CA . ILE A 1 202 ? 0.217 -9.734 -21.681 1.00 96.56 202 ILE A CA 1
ATOM 1619 C C . ILE A 1 202 ? 0.811 -11.076 -21.245 1.00 96.56 202 ILE A C 1
ATOM 1621 O O . ILE A 1 202 ? 0.439 -12.129 -21.768 1.00 96.56 202 ILE A O 1
ATOM 1625 N N . LYS A 1 203 ? 1.747 -11.058 -20.293 1.00 96.69 203 LYS A N 1
ATOM 1626 C CA . LYS A 1 203 ? 2.510 -12.243 -19.876 1.00 96.69 203 LYS A CA 1
ATOM 1627 C C . LYS A 1 203 ? 1.789 -13.018 -18.759 1.00 96.69 203 LYS A C 1
ATOM 1629 O O . LYS A 1 203 ? 0.993 -12.440 -18.022 1.00 96.69 203 LYS A O 1
ATOM 1634 N N . PRO A 1 204 ? 2.086 -14.321 -18.572 1.00 96.44 204 PRO A N 1
ATOM 1635 C CA . PRO A 1 204 ? 1.445 -15.124 -17.526 1.00 96.44 204 PRO A CA 1
ATOM 1636 C C . PRO A 1 204 ? 1.586 -14.531 -16.117 1.00 96.44 204 PRO A C 1
ATOM 1638 O O . PRO A 1 204 ? 0.621 -14.522 -15.358 1.00 96.44 204 PRO A O 1
ATOM 1641 N N . ILE A 1 205 ? 2.757 -13.973 -15.785 1.00 95.56 205 ILE A N 1
ATOM 1642 C CA . ILE A 1 205 ? 3.010 -13.377 -14.466 1.00 95.56 205 ILE A CA 1
ATOM 1643 C C . ILE A 1 205 ? 2.154 -12.131 -14.207 1.00 95.56 205 ILE A C 1
ATOM 1645 O O . ILE A 1 205 ? 1.567 -12.011 -13.135 1.00 95.56 205 ILE A O 1
ATOM 1649 N N . SER A 1 206 ? 2.014 -11.233 -15.189 1.00 96.50 206 SER A N 1
ATOM 1650 C CA . SER A 1 206 ? 1.197 -10.025 -15.047 1.00 96.50 206 SER A CA 1
ATOM 1651 C C . SER A 1 206 ? -0.292 -10.352 -15.001 1.00 96.50 206 SER A C 1
ATOM 1653 O O . SER A 1 206 ? -1.020 -9.738 -14.226 1.00 96.50 206 SER A O 1
ATOM 1655 N N . ARG A 1 207 ? -0.739 -11.371 -15.748 1.00 97.56 207 ARG A N 1
ATOM 1656 C CA . ARG A 1 207 ? -2.116 -11.885 -15.663 1.00 97.56 207 ARG A CA 1
ATOM 1657 C C . ARG A 1 207 ? -2.415 -12.488 -14.295 1.00 97.56 207 ARG A C 1
ATOM 1659 O O . ARG A 1 207 ? -3.460 -12.204 -13.724 1.00 97.56 207 ARG A O 1
ATOM 1666 N N . SER A 1 208 ? -1.491 -13.279 -13.748 1.00 97.88 208 SER A N 1
ATOM 1667 C CA . SER A 1 208 ? -1.653 -13.856 -12.411 1.00 97.88 208 SER A CA 1
ATOM 1668 C C . SER A 1 208 ? -1.717 -12.78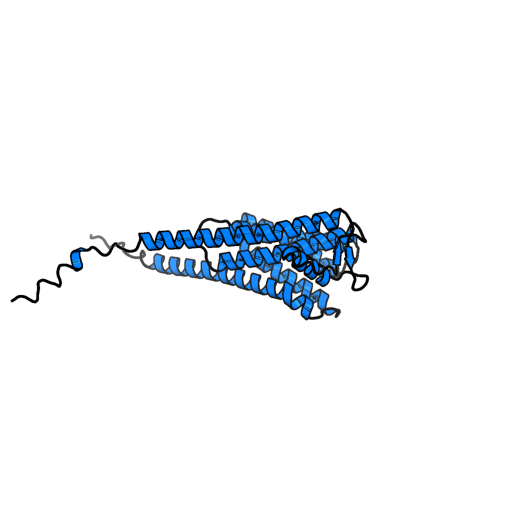0 -11.326 1.00 97.88 208 SER A C 1
ATOM 1670 O O . SER A 1 208 ? -2.525 -12.908 -10.410 1.00 97.88 208 SER A O 1
ATOM 1672 N N . LEU A 1 209 ? -0.896 -11.725 -11.425 1.00 97.75 209 LEU A N 1
ATOM 1673 C CA . LEU A 1 209 ? -0.952 -10.592 -10.496 1.00 97.75 209 LEU A CA 1
ATOM 1674 C C . LEU A 1 209 ? -2.297 -9.855 -10.594 1.00 97.75 209 LEU A C 1
ATOM 1676 O O . LEU A 1 209 ? -2.903 -9.594 -9.563 1.00 97.75 209 LEU A O 1
ATOM 1680 N N . ALA A 1 210 ? -2.798 -9.611 -11.810 1.00 97.81 210 ALA A N 1
ATOM 1681 C CA . ALA A 1 210 ? -4.099 -8.972 -12.024 1.00 97.81 210 ALA A CA 1
ATOM 1682 C C . ALA A 1 210 ? -5.265 -9.779 -11.431 1.00 97.81 210 ALA A C 1
ATOM 1684 O O . ALA A 1 210 ? -6.133 -9.219 -10.764 1.00 97.81 210 ALA A O 1
ATOM 1685 N N . ILE A 1 211 ? -5.260 -11.105 -11.612 1.00 97.94 211 ILE A N 1
ATOM 1686 C CA . ILE A 1 211 ? -6.259 -11.998 -11.002 1.00 97.94 211 ILE A CA 1
ATOM 1687 C C . ILE A 1 211 ? -6.179 -11.924 -9.472 1.00 97.94 211 ILE A C 1
ATOM 1689 O O . ILE A 1 211 ? -7.205 -11.802 -8.803 1.00 97.94 211 ILE A O 1
ATOM 1693 N N . ALA A 1 212 ? -4.969 -11.985 -8.911 1.00 98.31 212 ALA A N 1
ATOM 1694 C CA . ALA A 1 212 ? -4.771 -11.931 -7.468 1.00 98.31 212 ALA A CA 1
ATOM 1695 C C . ALA A 1 212 ? -5.216 -10.587 -6.869 1.00 98.31 212 ALA A C 1
ATOM 1697 O O . ALA A 1 212 ? -5.852 -10.575 -5.813 1.00 98.31 212 ALA A O 1
ATOM 1698 N N . GLU A 1 213 ? -4.937 -9.468 -7.541 1.00 98.19 213 GLU A N 1
ATOM 1699 C CA . GLU A 1 213 ? -5.401 -8.147 -7.116 1.00 98.19 213 GLU A CA 1
ATOM 1700 C C . GLU A 1 213 ? -6.927 -8.046 -7.151 1.00 98.19 213 GLU A C 1
ATOM 1702 O O . GLU A 1 213 ? -7.521 -7.649 -6.149 1.00 98.19 213 GLU A O 1
ATOM 1707 N N . ALA A 1 214 ? -7.571 -8.449 -8.253 1.00 97.69 214 ALA A N 1
ATOM 1708 C CA . ALA A 1 214 ? -9.026 -8.383 -8.386 1.00 97.69 214 ALA A CA 1
ATOM 1709 C C . ALA A 1 214 ? -9.738 -9.206 -7.297 1.00 97.69 214 ALA A C 1
ATOM 1711 O O . ALA A 1 214 ? -10.684 -8.732 -6.663 1.00 97.69 214 ALA A O 1
ATOM 1712 N N . LEU A 1 215 ? -9.237 -10.416 -7.013 1.00 97.75 215 LEU A N 1
ATOM 1713 C CA . LEU A 1 215 ? -9.736 -11.242 -5.911 1.00 97.75 215 LEU A CA 1
ATOM 1714 C C . LEU A 1 215 ? -9.500 -10.576 -4.552 1.00 97.75 215 LEU A C 1
ATOM 1716 O O . LEU A 1 215 ? -10.401 -10.555 -3.714 1.00 97.75 215 LEU A O 1
ATOM 1720 N N . THR A 1 216 ? -8.314 -10.004 -4.332 1.00 97.25 216 THR A N 1
ATOM 1721 C CA . THR A 1 216 ? -7.981 -9.312 -3.080 1.00 97.25 216 THR A CA 1
ATOM 1722 C C . THR A 1 216 ? -8.913 -8.126 -2.843 1.00 97.25 216 THR A C 1
ATOM 1724 O O . THR A 1 216 ? -9.428 -7.982 -1.737 1.00 97.25 216 THR A O 1
ATOM 1727 N N . GLY A 1 217 ? -9.176 -7.311 -3.868 1.00 94.88 217 GLY A N 1
ATOM 1728 C CA . GLY A 1 217 ? -10.066 -6.154 -3.785 1.00 94.88 217 GLY A CA 1
ATOM 1729 C C . GLY A 1 217 ? -11.485 -6.541 -3.376 1.00 94.88 217 GLY A C 1
ATOM 1730 O O . GLY A 1 217 ? -12.018 -6.001 -2.402 1.00 94.88 217 GLY A O 1
ATOM 1731 N N . GLN A 1 218 ? -12.057 -7.538 -4.053 1.00 95.75 218 GLN A N 1
ATOM 1732 C CA . GLN A 1 218 ? -13.424 -7.980 -3.786 1.00 95.75 218 GLN A CA 1
ATOM 1733 C C . GLN A 1 218 ? -13.569 -8.670 -2.425 1.00 95.75 218 GLN A C 1
ATOM 1735 O O . GLN A 1 218 ? -14.508 -8.386 -1.673 1.00 95.75 218 GLN A O 1
ATOM 1740 N N . LEU A 1 219 ? -12.636 -9.562 -2.076 1.00 95.44 219 LEU A N 1
ATOM 1741 C CA . LEU A 1 219 ? -12.659 -10.263 -0.792 1.00 95.44 219 LEU A CA 1
ATOM 1742 C C . LEU A 1 219 ? -12.447 -9.295 0.372 1.00 95.44 219 LEU A C 1
ATOM 1744 O O . LEU A 1 219 ? -13.151 -9.392 1.376 1.00 95.44 219 LEU A O 1
ATOM 1748 N N . TYR A 1 220 ? -11.528 -8.336 0.230 1.00 94.12 220 TYR A N 1
ATOM 1749 C CA . TYR A 1 220 ? -11.274 -7.333 1.257 1.00 94.12 220 TYR A CA 1
ATOM 1750 C C . TYR A 1 220 ? -12.527 -6.508 1.555 1.00 94.12 220 TYR A C 1
ATOM 1752 O O . TYR A 1 220 ? -12.935 -6.415 2.713 1.00 94.12 220 TYR A O 1
ATOM 1760 N N . LEU A 1 221 ? -13.163 -5.951 0.517 1.00 91.25 221 LEU A N 1
ATOM 1761 C CA . LEU A 1 221 ? -14.349 -5.112 0.684 1.00 91.25 221 LEU A CA 1
ATOM 1762 C C . LEU A 1 221 ? -15.509 -5.903 1.306 1.00 91.25 221 LEU A C 1
ATOM 1764 O O . LEU A 1 221 ? -16.147 -5.432 2.248 1.00 91.25 221 LEU A O 1
ATOM 1768 N N . THR A 1 222 ? -15.724 -7.135 0.837 1.00 94.25 222 THR A N 1
ATOM 1769 C CA . THR A 1 222 ? -16.784 -8.020 1.342 1.00 94.25 222 THR A CA 1
ATOM 177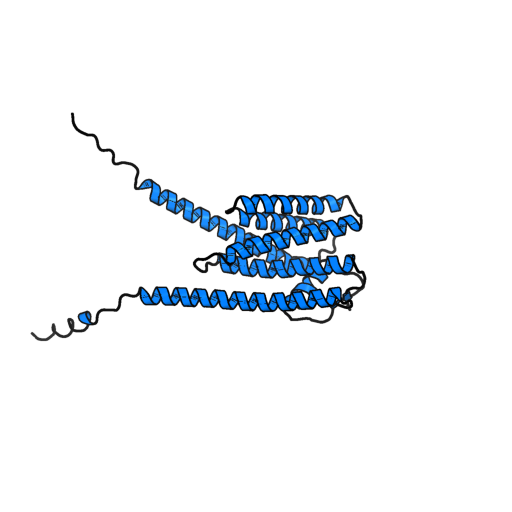0 C C . THR A 1 222 ? -16.583 -8.352 2.822 1.00 94.25 222 THR A C 1
ATOM 1772 O O . THR A 1 222 ? -17.495 -8.173 3.631 1.00 94.25 222 THR A O 1
ATOM 1775 N N . VAL A 1 223 ? -15.379 -8.795 3.203 1.00 92.31 223 VAL A N 1
ATOM 1776 C CA . VAL A 1 223 ? -15.056 -9.152 4.595 1.00 92.31 223 VAL A CA 1
ATOM 1777 C C . VAL A 1 223 ? -15.134 -7.929 5.507 1.00 92.31 223 VAL A C 1
ATOM 1779 O O . VAL A 1 223 ? -15.631 -8.028 6.631 1.00 92.31 223 VAL A O 1
ATOM 1782 N N . LEU A 1 224 ? -14.673 -6.770 5.032 1.00 87.81 224 LEU A N 1
ATOM 1783 C CA . LEU A 1 224 ? -14.709 -5.532 5.798 1.00 87.81 224 LEU A CA 1
ATOM 1784 C C . LEU A 1 224 ? -16.146 -5.116 6.127 1.00 87.81 224 LEU A C 1
ATOM 1786 O O . LEU A 1 224 ? -16.454 -4.883 7.297 1.00 87.81 224 LEU A O 1
ATOM 1790 N N . ILE A 1 225 ? -17.024 -5.051 5.122 1.00 88.56 225 ILE A N 1
ATOM 1791 C CA . ILE A 1 225 ? -18.425 -4.652 5.310 1.00 88.56 225 ILE A CA 1
ATOM 1792 C C . ILE A 1 225 ? -19.138 -5.643 6.230 1.00 88.56 225 ILE A C 1
ATOM 1794 O O . ILE A 1 225 ? -19.759 -5.224 7.207 1.00 88.56 225 ILE A O 1
ATOM 1798 N N . ALA A 1 226 ? -18.992 -6.950 5.979 1.00 91.75 226 ALA A N 1
ATOM 1799 C CA . ALA A 1 226 ? -19.599 -7.986 6.812 1.00 91.75 226 ALA A CA 1
ATOM 1800 C C . ALA A 1 226 ? -19.200 -7.836 8.289 1.00 91.75 226 ALA A C 1
ATOM 1802 O O . ALA A 1 226 ? -20.041 -7.934 9.183 1.00 91.75 226 ALA A O 1
ATOM 1803 N N . ARG A 1 227 ? -17.924 -7.534 8.555 1.00 85.81 227 ARG A N 1
ATOM 1804 C CA . ARG A 1 227 ? -17.421 -7.329 9.915 1.00 85.81 227 ARG A CA 1
ATOM 1805 C C . ARG A 1 227 ? -17.956 -6.054 10.565 1.00 85.81 227 ARG A C 1
ATOM 1807 O O . ARG A 1 227 ? -18.294 -6.093 11.745 1.00 85.81 227 ARG A O 1
ATOM 1814 N N . LEU A 1 228 ? -18.010 -4.939 9.836 1.00 82.94 228 LEU A N 1
ATOM 1815 C CA . LEU A 1 228 ? -18.548 -3.681 10.365 1.00 82.94 228 LEU A CA 1
ATOM 1816 C C . LEU A 1 228 ? -20.024 -3.835 10.745 1.00 82.94 228 LEU A C 1
ATOM 1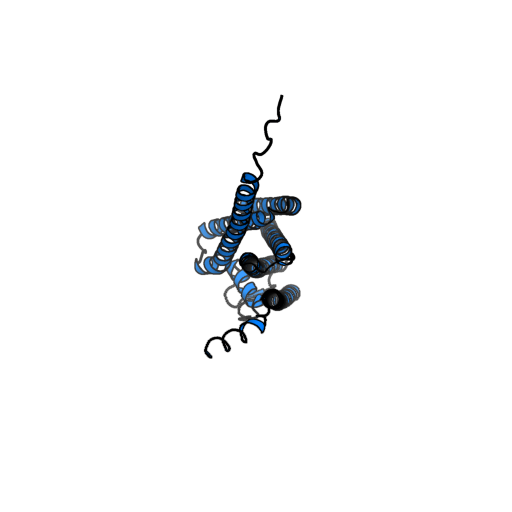818 O O . LEU A 1 228 ? -20.402 -3.469 11.854 1.00 82.94 228 LEU A O 1
ATOM 1822 N N . VAL A 1 229 ? -20.821 -4.466 9.878 1.00 87.06 229 VAL A N 1
ATOM 1823 C CA . VAL A 1 229 ? -22.238 -4.749 10.145 1.00 87.06 229 VAL A CA 1
ATOM 1824 C C . VAL A 1 229 ? -22.401 -5.689 11.339 1.00 87.06 229 VAL A C 1
ATOM 1826 O O . VAL A 1 229 ? -23.202 -5.411 12.225 1.00 87.06 229 VAL A O 1
ATOM 1829 N N . ALA A 1 230 ? -21.619 -6.772 11.419 1.00 87.31 230 ALA A N 1
ATOM 1830 C CA . ALA A 1 230 ? -21.702 -7.713 12.537 1.00 87.31 230 ALA A CA 1
ATOM 1831 C C . ALA A 1 230 ? -21.422 -7.045 13.895 1.00 87.31 230 ALA A C 1
ATOM 1833 O O . ALA A 1 230 ? -22.079 -7.351 14.890 1.00 87.31 230 ALA A O 1
ATOM 1834 N N . LEU A 1 231 ? -20.457 -6.124 13.940 1.00 82.06 231 LEU A N 1
ATOM 1835 C CA . LEU A 1 231 ? -20.137 -5.393 15.162 1.00 82.06 231 LEU A CA 1
ATOM 1836 C C . LEU A 1 231 ? -21.214 -4.362 15.532 1.00 82.06 231 LEU A C 1
ATOM 1838 O O . LEU A 1 231 ? -21.472 -4.180 16.720 1.00 82.06 231 LEU A O 1
ATOM 1842 N N . GLU A 1 232 ? -21.856 -3.732 14.547 1.00 83.06 232 GLU A N 1
ATOM 1843 C CA . GLU A 1 232 ? -22.963 -2.795 14.778 1.00 83.06 232 GLU A CA 1
ATOM 1844 C C . GLU A 1 232 ? -24.234 -3.509 15.260 1.00 83.06 232 GLU A C 1
ATOM 1846 O O . GLU A 1 232 ? -24.902 -3.073 16.192 1.00 83.06 232 GLU A O 1
ATOM 1851 N N . VAL A 1 233 ? -24.543 -4.682 14.704 1.00 87.25 233 VAL A N 1
ATOM 1852 C CA . VAL A 1 233 ? -25.657 -5.504 15.204 1.00 87.25 233 VAL A CA 1
ATOM 1853 C C . VAL A 1 233 ? -25.402 -5.938 16.651 1.00 87.25 233 VAL A C 1
ATOM 1855 O O . VAL A 1 233 ? -26.313 -5.918 17.479 1.00 87.25 233 VAL A O 1
ATOM 1858 N N . MET A 1 234 ? -24.158 -6.295 16.985 1.00 85.88 234 MET A N 1
ATOM 1859 C CA . MET A 1 234 ? -23.782 -6.668 18.349 1.00 85.88 234 MET A CA 1
ATOM 1860 C C . MET A 1 234 ? -23.900 -5.489 19.326 1.00 85.88 234 MET A C 1
ATOM 1862 O O . MET A 1 234 ? -24.368 -5.684 20.448 1.00 85.88 234 MET A O 1
ATOM 1866 N N . SER A 1 235 ? -23.504 -4.275 18.923 1.00 81.75 235 SER A N 1
ATOM 1867 C CA . SER A 1 235 ? -23.638 -3.082 19.771 1.00 81.75 235 SER A CA 1
ATOM 1868 C C . SER A 1 235 ? -25.112 -2.768 20.056 1.00 81.75 235 SER A C 1
ATOM 1870 O O . SER A 1 235 ? -25.467 -2.528 21.211 1.00 81.75 235 SER A O 1
ATOM 1872 N N . TRP A 1 236 ? -25.980 -2.882 19.044 1.00 84.19 236 TRP A N 1
ATOM 1873 C CA . TRP A 1 236 ? -27.423 -2.684 19.189 1.00 84.19 236 TRP A CA 1
ATOM 1874 C C . TRP A 1 236 ? -28.073 -3.728 20.109 1.00 84.19 236 TRP A C 1
ATOM 1876 O O . TRP A 1 236 ? -28.848 -3.379 21.001 1.00 84.19 236 TRP A O 1
ATOM 1886 N N . GLN A 1 237 ? -27.703 -5.007 19.980 1.00 84.31 237 GLN A N 1
ATOM 1887 C CA . GLN A 1 237 ? -28.199 -6.064 20.872 1.00 84.31 237 GLN A CA 1
ATOM 1888 C C . GLN A 1 237 ? -27.817 -5.825 22.336 1.00 84.31 237 GLN A C 1
ATOM 1890 O O . GLN A 1 237 ? -28.617 -6.083 23.235 1.00 84.31 237 GLN A O 1
ATOM 1895 N N . ILE A 1 238 ? -26.605 -5.330 22.591 1.00 82.44 238 ILE A N 1
ATOM 1896 C CA . ILE A 1 238 ? -26.160 -4.991 23.945 1.00 82.44 238 ILE A CA 1
ATOM 1897 C C . ILE A 1 238 ? -26.970 -3.809 24.492 1.00 82.44 238 ILE A C 1
ATOM 1899 O O . ILE A 1 238 ? -27.419 -3.879 25.633 1.00 82.44 238 ILE A O 1
ATOM 1903 N N . ALA A 1 239 ? -27.199 -2.769 23.683 1.00 81.25 239 ALA A N 1
ATOM 1904 C CA . ALA A 1 239 ? -27.990 -1.604 24.079 1.00 81.25 239 ALA A CA 1
ATOM 1905 C C . ALA A 1 239 ? -29.445 -1.978 24.419 1.00 81.25 239 ALA A C 1
ATOM 1907 O O . ALA A 1 239 ? -29.926 -1.619 25.489 1.00 81.25 239 ALA A O 1
ATOM 1908 N N . SER A 1 240 ? -30.101 -2.786 23.577 1.00 83.88 240 SER A N 1
ATOM 1909 C CA . SER A 1 240 ? -31.489 -3.233 23.802 1.00 83.88 240 SER A CA 1
ATOM 1910 C C . SER A 1 240 ? -31.680 -4.068 25.077 1.00 83.88 240 SER A C 1
ATOM 1912 O O . SER A 1 240 ? -32.741 -4.032 25.685 1.00 83.88 240 SER A O 1
ATOM 1914 N N . LYS A 1 241 ? -30.653 -4.803 25.530 1.00 80.06 241 LYS A N 1
ATOM 1915 C CA . LYS A 1 241 ? -30.700 -5.570 26.791 1.00 80.06 241 LYS A CA 1
ATOM 1916 C C . LYS A 1 241 ? -30.475 -4.717 28.042 1.00 80.06 241 LYS A C 1
ATOM 1918 O O . LYS A 1 241 ? -30.685 -5.216 29.144 1.00 80.06 241 LYS A O 1
ATOM 1923 N N . MET A 1 242 ? -29.975 -3.490 27.888 1.00 73.31 242 MET A N 1
ATOM 1924 C CA . MET A 1 242 ? -29.718 -2.566 28.997 1.00 73.31 242 MET A CA 1
ATOM 1925 C C . MET A 1 242 ? -30.860 -1.572 29.226 1.00 73.31 242 MET A C 1
ATOM 1927 O O . MET A 1 242 ? -30.849 -0.903 30.259 1.00 73.31 242 MET A O 1
ATOM 1931 N N . GLU A 1 243 ? -31.830 -1.467 28.311 1.00 69.94 243 GLU A N 1
ATOM 1932 C CA . GLU A 1 243 ? -33.067 -0.733 28.582 1.00 69.94 243 GLU A CA 1
ATOM 1933 C C . GLU A 1 243 ? -33.837 -1.465 29.692 1.00 69.94 243 GLU A C 1
ATOM 1935 O O . GLU A 1 243 ? -34.168 -2.643 29.531 1.00 69.94 243 GLU A O 1
ATOM 1940 N N . PRO A 1 244 ? -34.072 -0.824 30.854 1.00 61.38 244 PRO A N 1
ATOM 1941 C CA . PRO A 1 244 ? -34.872 -1.437 31.896 1.00 61.38 244 PRO A CA 1
ATOM 1942 C C . PRO A 1 244 ? -36.280 -1.616 31.338 1.00 61.38 244 PRO A C 1
ATOM 1944 O O . PRO A 1 244 ? -36.893 -0.652 30.886 1.00 61.38 244 PRO A O 1
ATOM 1947 N N . GLU A 1 245 ? -36.765 -2.855 31.362 1.00 60.16 245 GLU A N 1
ATOM 1948 C CA . GLU A 1 245 ? -38.160 -3.195 31.106 1.00 60.16 245 GLU A CA 1
ATOM 1949 C C . GLU A 1 245 ? -39.016 -2.219 31.931 1.00 60.16 245 GLU A C 1
ATOM 1951 O O . GLU A 1 245 ? -38.958 -2.244 33.165 1.00 60.16 245 GLU A O 1
ATOM 1956 N N . GLU A 1 246 ? -39.712 -1.279 31.279 1.00 55.44 246 GLU A N 1
ATOM 1957 C CA . GLU A 1 246 ? -40.649 -0.397 31.969 1.00 55.44 246 GLU A CA 1
ATOM 1958 C C . GLU A 1 246 ? -41.649 -1.306 32.681 1.00 55.44 246 GLU A C 1
ATOM 1960 O O . GLU A 1 246 ? -42.487 -1.962 32.063 1.00 55.44 246 GLU A O 1
ATOM 1965 N N . SER A 1 247 ? -41.481 -1.420 33.999 1.00 49.53 247 SER A N 1
ATOM 1966 C CA . SER A 1 247 ? -42.306 -2.274 34.833 1.00 49.53 247 SER A CA 1
ATOM 1967 C C . SER A 1 247 ? -43.773 -1.887 34.609 1.00 49.53 247 SER A C 1
ATOM 1969 O O . SER A 1 247 ? -44.111 -0.718 34.815 1.00 49.53 247 SER A O 1
ATOM 1971 N N . PRO A 1 248 ? -44.675 -2.832 34.273 1.00 56.03 248 PRO A N 1
ATOM 1972 C CA . PRO A 1 248 ? -46.102 -2.551 34.066 1.00 56.03 248 PRO A CA 1
ATOM 1973 C C . PRO A 1 248 ? -46.811 -1.929 35.287 1.00 56.03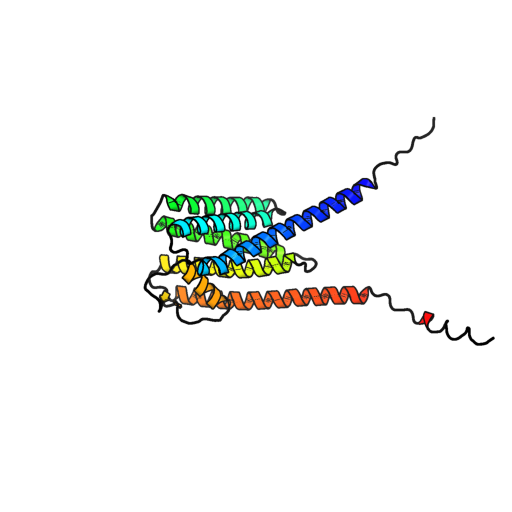 248 PRO A C 1
ATOM 1975 O O . PRO A 1 248 ? -47.982 -1.560 35.221 1.00 56.03 248 PRO A O 1
ATOM 1978 N N . LEU A 1 249 ? -46.122 -1.829 36.428 1.00 53.62 249 LEU A N 1
ATOM 1979 C CA . LEU A 1 249 ? -46.661 -1.386 37.708 1.00 53.62 249 LEU A CA 1
ATOM 1980 C C . LEU A 1 249 ? -46.922 0.128 37.797 1.00 53.62 249 LEU A C 1
ATOM 1982 O O . LEU A 1 249 ? -47.653 0.548 38.692 1.00 53.62 249 LEU A O 1
ATOM 1986 N N . THR A 1 250 ? -46.404 0.956 36.885 1.00 52.16 250 THR A N 1
ATOM 1987 C CA . THR A 1 250 ? -46.697 2.405 36.878 1.00 52.16 250 THR A CA 1
ATOM 1988 C C . THR A 1 250 ? -47.982 2.768 36.126 1.00 52.16 250 THR A C 1
ATOM 1990 O O . THR A 1 250 ? -48.555 3.820 36.403 1.00 52.16 250 THR A O 1
ATOM 1993 N N . ALA A 1 251 ? -48.507 1.892 35.260 1.00 51.44 251 ALA A N 1
ATOM 1994 C CA . ALA A 1 251 ? -49.717 2.164 34.475 1.00 51.44 251 ALA A CA 1
ATOM 1995 C C . ALA A 1 251 ? -51.030 2.014 35.273 1.00 51.44 251 ALA A C 1
ATOM 1997 O O . ALA A 1 251 ? -52.029 2.647 34.943 1.00 51.44 251 ALA A O 1
ATOM 1998 N N . HIS A 1 252 ? -51.048 1.216 36.348 1.00 51.19 252 HIS A N 1
ATOM 1999 C CA . HIS A 1 252 ? -52.259 1.002 37.158 1.00 51.19 252 HIS A CA 1
ATOM 2000 C C . HIS A 1 252 ? -52.401 1.941 38.368 1.00 51.19 252 HIS A C 1
ATOM 2002 O O . HIS A 1 252 ? -53.449 1.935 39.012 1.00 51.19 252 HIS A O 1
ATOM 2008 N N . SER A 1 253 ? -51.389 2.760 38.676 1.00 48.19 253 SER A N 1
ATOM 2009 C CA . SER A 1 253 ? -51.424 3.678 39.827 1.00 48.19 253 SER A CA 1
ATOM 2010 C C . SER A 1 253 ? -52.079 5.031 39.502 1.00 48.19 253 SER A C 1
ATOM 2012 O O . SER A 1 253 ? -52.692 5.645 40.370 1.00 48.19 253 SER A O 1
ATOM 2014 N N . SER A 1 254 ? -52.029 5.486 38.243 1.00 48.84 254 SER A N 1
ATOM 2015 C CA . SER A 1 254 ? -52.616 6.775 37.839 1.00 48.84 254 SER A CA 1
ATOM 2016 C C . SER A 1 254 ? -54.128 6.733 37.594 1.00 48.84 254 SER A C 1
ATOM 2018 O O . SER A 1 254 ? -54.754 7.783 37.548 1.00 48.84 254 SER A O 1
ATOM 2020 N N . ALA A 1 255 ? -54.737 5.548 37.482 1.00 54.09 255 ALA A N 1
ATOM 2021 C CA . ALA A 1 255 ? -56.172 5.404 37.216 1.00 54.09 255 ALA A CA 1
ATOM 2022 C C . ALA A 1 255 ? -57.053 5.368 38.482 1.00 54.09 255 ALA A C 1
ATOM 2024 O O . ALA A 1 255 ? -58.263 5.202 38.369 1.00 54.09 255 ALA A O 1
ATOM 2025 N N . ARG A 1 256 ? -56.476 5.476 39.690 1.00 51.62 256 ARG A N 1
ATOM 2026 C CA . ARG A 1 256 ? -57.212 5.324 40.964 1.00 51.62 256 ARG A CA 1
ATOM 2027 C C . ARG A 1 256 ? -57.214 6.580 41.849 1.00 51.62 256 ARG A C 1
ATOM 2029 O O . ARG A 1 256 ? -57.513 6.477 43.032 1.00 51.62 256 ARG A O 1
ATOM 2036 N N . ILE A 1 257 ? -56.852 7.746 41.308 1.00 55.50 257 ILE A N 1
ATOM 2037 C CA . ILE A 1 257 ? -56.825 9.014 42.066 1.00 55.50 257 ILE A CA 1
ATOM 2038 C C . ILE A 1 257 ? -57.999 9.948 41.696 1.00 55.50 257 ILE A C 1
ATOM 2040 O O . ILE A 1 257 ? -58.281 10.872 42.447 1.00 55.50 257 ILE A O 1
ATOM 2044 N N . ASP A 1 258 ? -58.769 9.649 40.643 1.00 53.16 258 ASP A N 1
ATOM 2045 C CA . ASP A 1 258 ? -59.902 10.491 40.202 1.00 53.16 258 ASP A CA 1
ATOM 2046 C C . ASP A 1 258 ? -61.287 10.041 40.723 1.00 53.16 258 ASP A C 1
ATOM 2048 O O . ASP A 1 258 ? -62.315 10.562 40.295 1.00 53.16 258 ASP A O 1
ATOM 2052 N N . GLU A 1 259 ? -61.344 9.105 41.674 1.00 51.84 259 GLU A N 1
ATOM 2053 C CA . GLU A 1 259 ? -62.573 8.771 42.407 1.00 51.84 259 GLU A CA 1
ATOM 2054 C C . GLU A 1 259 ? -62.375 9.071 43.896 1.00 51.84 259 GLU A C 1
ATOM 2056 O O . GLU A 1 259 ? -61.984 8.177 44.639 1.00 51.84 259 GLU A O 1
ATOM 2061 N N . HIS A 1 260 ? -62.585 10.325 44.317 1.00 46.69 260 HIS A N 1
ATOM 2062 C CA . HIS A 1 260 ? -63.177 10.707 45.613 1.00 46.69 260 HIS A CA 1
ATOM 2063 C C . HIS A 1 260 ? -63.383 12.220 45.733 1.00 46.69 260 HIS A C 1
ATOM 2065 O O . HIS A 1 260 ? -62.433 12.985 45.461 1.00 46.69 260 HIS A O 1
#